Protein AF-A0A9Q7TQI7-F1 (afdb_monomer_lite)

Foldseek 3Di:
DDDDPVVVVVVVVVVVVVVVVVVVDDPPPVVVVVCVVVVVVVCQVPADFQDPVCLVVLVQAADQPLDADPPPDPPQLLFFDDPQATEAEDEPVDPDGHGSVNQNNRQHHRQWHKYAYDPVLWIFTQGNVSDTDGDPVSSVLSNVLVVCCVFLNRLLSCQAGNDFADADPQPDDDDDDDGPDQFKDDPVVQVPDDADRSPDDNVVVRVVCNVVQWHWHAGPVNFKIWIWGAGNVRDIHIWMAGPVVRGTDPPPD

pLDDT: mean 80.74, std 17.09, range [37.31, 96.88]

Sequence (253 aa):
MRFSRHATKLVLLLVAFAAAASALVLPNSANDIHNSDRGAKLVRRQGQRWTWEDLWNGRVRHDPRHPQMIRPDGYFSSIYFHDGKPLFIYDVNSPRGVYKLDAKHALANYGGFHAYEINSEKVVTVTPDGTFQNDANVAKVGKGANWVKTQFGETPSLLAFGSNVHPLPRPRARFLRGRPQQVAPTWDEVMTKGVANPGDRLEFLKPILADQRHMRFVNEFGTVNLNIRAHPDGSVEHQLWDLIKNEEIHLRL

Structure (mmCIF, N/CA/C/O backbone):
data_AF-A0A9Q7TQI7-F1
#
_entry.id   AF-A0A9Q7TQI7-F1
#
loop_
_atom_site.group_PDB
_atom_site.id
_atom_site.type_symbol
_atom_site.label_atom_id
_atom_site.label_alt_id
_atom_site.label_comp_id
_atom_site.label_asym_id
_atom_site.label_entity_id
_atom_site.label_seq_id
_atom_site.pdbx_PDB_ins_code
_atom_site.Cartn_x
_atom_site.Cartn_y
_atom_site.Cartn_z
_atom_site.occupancy
_atom_site.B_iso_or_equiv
_atom_site.auth_seq_id
_atom_site.auth_comp_id
_atom_site.auth_asym_id
_atom_site.auth_atom_id
_atom_site.pdbx_PDB_model_num
ATOM 1 N N . MET A 1 1 ? 68.171 8.432 42.519 1.00 49.81 1 MET A N 1
ATOM 2 C CA . MET A 1 1 ? 67.964 7.476 41.407 1.00 49.81 1 MET A CA 1
ATOM 3 C C . MET A 1 1 ? 67.513 8.245 40.172 1.00 49.81 1 MET A C 1
ATOM 5 O O . MET A 1 1 ? 66.426 8.803 40.177 1.00 49.81 1 MET A O 1
ATOM 9 N N . ARG A 1 2 ? 68.379 8.379 39.160 1.00 48.12 2 ARG A N 1
ATOM 10 C CA . ARG A 1 2 ? 68.074 9.109 37.919 1.00 48.12 2 ARG A CA 1
ATOM 11 C C . ARG A 1 2 ? 67.472 8.123 36.919 1.00 48.12 2 ARG A C 1
ATOM 13 O O . ARG A 1 2 ? 68.207 7.334 36.334 1.00 48.12 2 ARG A O 1
ATOM 20 N N . PHE A 1 3 ? 66.151 8.144 36.749 1.00 46.84 3 PHE A N 1
ATOM 21 C CA . PHE A 1 3 ? 65.512 7.410 35.659 1.00 46.84 3 PHE A CA 1
ATOM 22 C C . PHE A 1 3 ? 66.030 7.965 34.326 1.00 46.84 3 PHE A C 1
ATOM 24 O O . PHE A 1 3 ? 65.929 9.158 34.038 1.00 46.84 3 PHE A O 1
ATOM 31 N N . SER A 1 4 ? 66.676 7.090 33.559 1.00 57.22 4 SER A N 1
ATOM 32 C CA . SER A 1 4 ? 67.280 7.392 32.266 1.00 57.22 4 SER A CA 1
ATOM 33 C C . SER A 1 4 ? 66.222 7.931 31.303 1.00 57.22 4 SER A C 1
ATOM 35 O O . SER A 1 4 ? 65.189 7.295 31.095 1.00 57.22 4 SER A O 1
ATOM 37 N N . ARG A 1 5 ? 66.504 9.073 30.657 1.00 56.94 5 ARG A N 1
ATOM 38 C CA . ARG A 1 5 ? 65.663 9.682 29.605 1.00 56.94 5 ARG A CA 1
ATOM 39 C C . ARG A 1 5 ? 65.356 8.720 28.442 1.00 56.94 5 ARG A C 1
ATOM 41 O O . ARG A 1 5 ? 64.462 8.993 27.645 1.00 56.94 5 ARG A O 1
ATOM 48 N N . HIS A 1 6 ? 66.071 7.598 28.344 1.00 56.84 6 HIS A N 1
ATOM 49 C CA . HIS A 1 6 ? 65.808 6.540 27.371 1.00 56.84 6 HIS A CA 1
ATOM 50 C C . HIS A 1 6 ? 64.637 5.630 27.768 1.00 56.84 6 HIS A C 1
ATOM 52 O O . HIS A 1 6 ? 63.894 5.204 26.889 1.00 56.84 6 HIS A O 1
ATOM 58 N N . ALA A 1 7 ? 64.403 5.405 29.065 1.00 59.81 7 ALA A N 1
ATOM 59 C CA . ALA A 1 7 ? 63.277 4.598 29.539 1.00 59.81 7 ALA A CA 1
ATOM 60 C C . ALA A 1 7 ? 61.932 5.282 29.239 1.00 59.81 7 ALA A C 1
ATOM 62 O O . ALA A 1 7 ? 60.993 4.644 28.776 1.00 59.81 7 ALA A O 1
ATOM 63 N N . THR A 1 8 ? 61.863 6.606 29.400 1.00 61.06 8 THR A N 1
ATOM 64 C CA . THR A 1 8 ? 60.651 7.392 29.115 1.00 61.06 8 THR A CA 1
ATOM 65 C C . THR A 1 8 ? 60.310 7.407 27.623 1.00 61.06 8 THR A C 1
ATOM 67 O O . THR A 1 8 ? 59.141 7.323 27.256 1.00 61.06 8 THR A O 1
ATOM 70 N N . LYS A 1 9 ? 61.325 7.459 26.748 1.00 65.62 9 LYS A N 1
ATOM 71 C CA . LYS A 1 9 ? 61.129 7.391 25.292 1.00 65.62 9 LYS A CA 1
ATOM 72 C C . LYS A 1 9 ? 60.621 6.020 24.847 1.00 65.62 9 LYS A C 1
ATOM 74 O O . LYS A 1 9 ? 59.759 5.960 23.981 1.00 65.62 9 LYS A O 1
ATOM 79 N N . LEU A 1 10 ? 61.111 4.941 25.459 1.00 71.56 10 LEU A N 1
ATOM 80 C CA . LEU A 1 10 ? 60.695 3.578 25.123 1.00 71.56 10 LEU A CA 1
ATOM 81 C C . LEU A 1 10 ? 59.250 3.290 25.563 1.00 71.56 10 LEU A C 1
ATOM 83 O O . LEU A 1 10 ? 58.488 2.692 24.810 1.00 71.56 10 LEU A O 1
ATOM 87 N N . VAL A 1 11 ? 58.843 3.795 26.733 1.00 69.69 11 VAL A N 1
ATOM 88 C CA . VAL A 1 11 ? 57.452 3.700 27.212 1.00 69.69 11 VAL A CA 1
ATOM 89 C C . VAL A 1 11 ? 56.497 4.475 26.303 1.00 69.69 11 VAL A C 1
ATOM 91 O O . VAL A 1 11 ? 55.460 3.942 25.920 1.00 69.69 11 VAL A O 1
ATOM 94 N N . LEU A 1 12 ? 56.854 5.696 25.890 1.00 67.06 12 LEU A N 1
ATOM 95 C CA . LEU A 1 12 ? 56.029 6.480 24.960 1.00 67.06 12 LEU A CA 1
ATOM 96 C C . LEU A 1 12 ? 55.876 5.796 23.595 1.00 67.06 12 LEU A C 1
ATOM 98 O O . LEU A 1 12 ? 54.796 5.831 23.009 1.00 67.06 12 LEU A O 1
ATOM 102 N N . LEU A 1 13 ? 56.929 5.136 23.112 1.00 67.69 13 LEU A N 1
ATOM 103 C CA . LEU A 1 13 ? 56.905 4.421 21.836 1.00 67.69 13 LEU A CA 1
ATOM 104 C C . LEU A 1 13 ? 56.034 3.155 21.912 1.00 67.69 13 LEU A C 1
ATOM 106 O O . LEU A 1 13 ? 55.276 2.882 20.986 1.00 67.69 13 LEU A O 1
ATOM 110 N N . LEU A 1 14 ? 56.062 2.438 23.041 1.00 66.06 14 LEU A N 1
ATOM 111 C CA . LEU A 1 14 ? 55.187 1.287 23.290 1.00 66.06 14 LEU A CA 1
ATOM 112 C C . LEU A 1 14 ? 53.713 1.687 23.450 1.00 66.06 14 LEU A C 1
ATOM 114 O O . LEU A 1 14 ? 52.845 0.999 22.920 1.00 66.06 14 LEU A O 1
ATOM 118 N N . VAL A 1 15 ? 53.416 2.815 24.106 1.00 66.69 15 VAL A N 1
ATOM 119 C CA . VAL A 1 15 ? 52.044 3.353 24.204 1.00 66.69 15 VAL A CA 1
ATOM 120 C C . VAL A 1 15 ? 51.521 3.776 22.829 1.00 66.69 15 VAL A C 1
ATOM 122 O O . VAL A 1 15 ? 50.374 3.481 22.496 1.00 66.69 15 VAL A O 1
ATOM 125 N N . ALA A 1 16 ? 52.359 4.394 21.992 1.00 63.09 16 ALA A N 1
ATOM 126 C CA . ALA A 1 16 ? 51.990 4.743 20.620 1.00 63.09 16 ALA A CA 1
ATOM 127 C C . ALA A 1 16 ? 51.729 3.497 19.754 1.00 63.09 16 ALA A C 1
ATOM 129 O O . ALA A 1 16 ? 50.763 3.470 18.993 1.00 63.09 16 ALA A O 1
ATOM 130 N N . PHE A 1 17 ? 52.533 2.439 19.911 1.00 61.47 17 PHE A N 1
ATOM 131 C CA . PHE A 1 17 ? 52.316 1.169 19.212 1.00 61.47 17 PHE A CA 1
ATOM 132 C C . PHE A 1 17 ? 51.047 0.452 19.686 1.00 61.47 17 PHE A C 1
ATOM 134 O O . PHE A 1 17 ? 50.297 -0.064 18.863 1.00 61.47 17 PHE A O 1
ATOM 141 N N . ALA A 1 18 ? 50.757 0.466 20.990 1.00 57.31 18 ALA A N 1
ATOM 142 C CA . ALA A 1 18 ? 49.526 -0.097 21.540 1.00 57.31 18 ALA A CA 1
ATOM 143 C C . ALA A 1 18 ? 48.280 0.676 21.072 1.00 57.31 18 ALA A C 1
ATOM 145 O O . ALA A 1 18 ? 47.264 0.059 20.754 1.00 57.31 18 ALA A O 1
ATOM 146 N N . ALA A 1 19 ? 48.363 2.006 20.954 1.00 53.88 19 ALA A N 1
ATOM 147 C CA . ALA A 1 19 ? 47.295 2.839 20.400 1.00 53.88 19 ALA A CA 1
ATOM 148 C C . ALA A 1 19 ? 47.080 2.582 18.897 1.00 53.88 19 ALA A C 1
ATOM 150 O O . ALA A 1 19 ? 45.940 2.457 18.454 1.00 53.88 19 ALA A O 1
ATOM 151 N N . ALA A 1 20 ? 48.158 2.423 18.122 1.00 55.28 20 ALA A N 1
ATOM 152 C CA . ALA A 1 20 ? 48.079 2.086 16.699 1.00 55.28 20 ALA A CA 1
ATOM 153 C C . ALA A 1 20 ? 47.541 0.662 16.463 1.00 55.28 20 ALA A C 1
ATOM 155 O O . ALA A 1 20 ? 46.717 0.454 15.576 1.00 55.28 20 ALA A O 1
ATOM 156 N N . ALA A 1 21 ? 47.933 -0.309 17.292 1.00 53.38 21 ALA A N 1
ATOM 157 C CA . ALA A 1 21 ? 47.409 -1.674 17.241 1.00 53.38 21 ALA A CA 1
ATOM 158 C C . ALA A 1 21 ? 45.934 -1.752 17.682 1.00 53.38 21 ALA A C 1
ATOM 160 O O . ALA A 1 21 ? 45.151 -2.474 17.068 1.00 53.38 21 ALA A O 1
ATOM 161 N N . SER A 1 22 ? 45.525 -0.956 18.678 1.00 50.81 22 SER A N 1
ATOM 162 C CA . SER A 1 22 ? 44.117 -0.847 19.102 1.00 50.81 22 SER A CA 1
ATOM 163 C C . SER A 1 22 ? 43.238 -0.151 18.056 1.00 50.81 22 SER A C 1
ATOM 165 O O . SER A 1 22 ? 42.047 -0.434 17.976 1.00 50.81 22 SER A O 1
ATOM 167 N N . ALA A 1 23 ? 43.812 0.716 17.213 1.00 50.72 23 ALA A N 1
ATOM 168 C CA . ALA A 1 23 ? 43.117 1.296 16.063 1.00 50.72 23 ALA A CA 1
ATOM 169 C C . ALA A 1 23 ? 42.974 0.311 14.884 1.00 50.72 23 ALA A C 1
ATOM 171 O O . ALA A 1 23 ? 42.078 0.481 14.060 1.00 50.72 23 ALA A O 1
ATOM 172 N N . LEU A 1 24 ? 43.824 -0.721 14.806 1.00 48.81 24 LEU A N 1
ATOM 173 C CA . LEU A 1 24 ? 43.769 -1.749 13.759 1.00 48.81 24 LEU A CA 1
ATOM 174 C C . LEU A 1 24 ? 42.910 -2.972 14.119 1.00 48.81 24 LEU A C 1
ATOM 176 O O . LEU A 1 24 ? 42.534 -3.720 13.219 1.00 48.81 24 LEU A O 1
ATOM 180 N N . VAL A 1 25 ? 42.570 -3.181 15.395 1.00 47.81 25 VAL A N 1
ATOM 181 C CA . VAL A 1 25 ? 41.739 -4.314 15.838 1.00 47.81 25 VAL A CA 1
ATOM 182 C C . VAL A 1 25 ? 40.467 -3.813 16.517 1.00 47.81 25 VAL A C 1
ATOM 184 O O . VAL A 1 25 ? 40.328 -3.835 17.736 1.00 47.81 25 VAL A O 1
ATOM 187 N N . LEU A 1 26 ? 39.495 -3.415 15.697 1.00 37.31 26 LEU A N 1
ATOM 188 C CA . LEU A 1 26 ? 38.080 -3.496 16.050 1.00 37.31 26 LEU A CA 1
ATOM 189 C C . LEU A 1 26 ? 37.322 -4.126 14.873 1.00 37.31 26 LEU A C 1
ATOM 191 O O . LEU A 1 26 ? 37.189 -3.487 13.827 1.00 37.31 26 LEU A O 1
ATOM 195 N N . PRO A 1 27 ? 36.785 -5.352 15.013 1.00 38.69 27 PRO A N 1
ATOM 196 C CA . PRO A 1 27 ? 35.745 -5.827 14.119 1.00 38.69 27 PRO A CA 1
ATOM 197 C C . PRO A 1 27 ? 34.475 -5.037 14.450 1.00 38.69 27 PRO A C 1
ATOM 199 O O . PRO A 1 27 ? 33.703 -5.401 15.332 1.00 38.69 27 PRO A O 1
ATOM 202 N N . ASN A 1 28 ? 34.265 -3.918 13.761 1.00 37.66 28 ASN A N 1
ATOM 203 C CA . ASN A 1 28 ? 33.062 -3.100 13.902 1.00 37.66 28 ASN A CA 1
ATOM 204 C C . ASN A 1 28 ? 31.891 -3.711 13.106 1.00 37.66 28 ASN A C 1
ATOM 206 O O . ASN A 1 28 ? 31.293 -3.071 12.248 1.00 37.66 28 ASN A O 1
ATOM 210 N N . SER A 1 29 ? 31.520 -4.955 13.423 1.00 46.91 29 SER A N 1
ATOM 211 C CA . SER A 1 29 ? 30.365 -5.646 12.825 1.00 46.91 29 SER A CA 1
ATOM 212 C C . SER A 1 29 ? 29.005 -5.070 13.252 1.00 46.91 29 SER A C 1
ATOM 214 O O . SER A 1 29 ? 27.975 -5.462 12.709 1.00 46.91 29 SER A O 1
ATOM 216 N N . ALA A 1 30 ? 28.979 -4.114 14.188 1.00 41.88 30 ALA A N 1
ATOM 217 C CA . ALA A 1 30 ? 27.761 -3.424 14.620 1.00 41.88 30 ALA A CA 1
ATOM 218 C C . ALA A 1 30 ? 27.489 -2.109 13.856 1.00 41.88 30 ALA A C 1
ATOM 220 O O . ALA A 1 30 ? 26.332 -1.719 13.704 1.00 41.88 30 ALA A O 1
ATOM 221 N N . ASN A 1 31 ? 28.524 -1.442 13.324 1.00 38.66 31 ASN A N 1
ATOM 222 C CA . ASN A 1 31 ? 28.365 -0.169 12.602 1.00 38.66 31 ASN A CA 1
ATOM 223 C C . ASN A 1 31 ? 28.083 -0.342 11.101 1.00 38.66 31 ASN A C 1
ATOM 225 O O . ASN A 1 31 ? 27.470 0.539 10.496 1.00 38.66 31 ASN A O 1
ATOM 229 N N . ASP A 1 32 ? 28.434 -1.486 10.509 1.00 39.56 32 ASP A N 1
ATOM 230 C CA . ASP A 1 32 ? 28.063 -1.793 9.120 1.00 39.56 32 ASP A CA 1
ATOM 231 C C . ASP A 1 32 ? 26.556 -2.022 8.946 1.00 39.56 32 ASP A C 1
ATOM 233 O O . ASP A 1 32 ? 25.993 -1.725 7.891 1.00 39.56 32 ASP A O 1
ATOM 237 N N . ILE A 1 33 ? 25.860 -2.450 10.003 1.00 42.72 33 ILE A N 1
ATOM 238 C CA . ILE A 1 33 ? 24.408 -2.659 9.960 1.00 42.72 33 ILE A CA 1
ATOM 239 C C . ILE A 1 33 ? 23.679 -1.309 9.866 1.00 42.72 33 ILE A C 1
ATOM 241 O O . ILE A 1 33 ? 22.775 -1.157 9.047 1.00 42.72 33 ILE A O 1
ATOM 245 N N . HIS A 1 34 ? 24.123 -0.283 10.601 1.00 37.88 34 HIS A N 1
ATOM 246 C CA . HIS A 1 34 ? 23.509 1.051 10.547 1.00 37.88 34 HIS A CA 1
ATOM 247 C C . HIS A 1 34 ? 23.925 1.887 9.327 1.00 37.88 34 HIS A C 1
ATOM 249 O O . HIS A 1 34 ? 23.150 2.735 8.867 1.00 37.88 34 HIS A O 1
ATOM 255 N N . ASN A 1 35 ? 25.106 1.629 8.757 1.00 39.06 35 ASN A N 1
ATOM 256 C CA . ASN A 1 35 ? 25.522 2.239 7.495 1.00 39.06 35 ASN A CA 1
ATOM 257 C C . ASN A 1 35 ? 24.866 1.596 6.270 1.00 39.06 35 ASN A C 1
ATOM 259 O O . ASN A 1 35 ? 24.736 2.275 5.252 1.00 39.06 35 ASN A O 1
ATOM 263 N N . SER A 1 36 ? 24.384 0.353 6.356 1.00 47.56 36 SER A N 1
ATOM 264 C CA . SER A 1 36 ? 23.658 -0.273 5.246 1.00 47.56 36 SER A CA 1
ATOM 265 C C . SER A 1 36 ? 22.349 0.462 4.927 1.00 47.56 36 SER A C 1
ATOM 267 O O . SER A 1 36 ? 22.097 0.765 3.765 1.00 47.56 36 SER A O 1
ATOM 269 N N . ASP A 1 37 ? 21.584 0.890 5.937 1.00 44.31 37 ASP A N 1
ATOM 270 C CA . ASP A 1 37 ? 20.313 1.598 5.732 1.00 44.31 37 ASP A CA 1
ATOM 271 C C . ASP A 1 37 ? 20.489 3.070 5.337 1.00 44.31 37 ASP A C 1
ATOM 273 O O . ASP A 1 37 ? 19.773 3.576 4.467 1.00 44.31 37 ASP A O 1
ATOM 277 N N . ARG A 1 38 ? 21.446 3.792 5.942 1.00 43.44 38 ARG A N 1
ATOM 278 C CA . ARG A 1 38 ? 21.744 5.184 5.544 1.00 43.44 38 ARG A CA 1
ATOM 279 C C . ARG A 1 38 ? 22.462 5.251 4.198 1.00 43.44 38 ARG A C 1
ATOM 281 O O . ARG A 1 38 ? 22.121 6.108 3.385 1.00 43.44 38 ARG A O 1
ATOM 288 N N . GLY A 1 39 ? 23.391 4.334 3.941 1.00 42.22 39 GLY A N 1
ATOM 289 C CA . GLY A 1 39 ? 24.077 4.176 2.662 1.00 42.22 39 GLY A CA 1
ATOM 290 C C . GLY A 1 39 ? 23.117 3.763 1.550 1.00 42.22 39 GLY A C 1
ATOM 291 O O . GLY A 1 39 ? 23.096 4.413 0.510 1.00 42.22 39 GLY A O 1
ATOM 292 N N . ALA A 1 40 ? 22.231 2.788 1.782 1.00 48.50 40 ALA A N 1
ATOM 293 C CA . ALA A 1 40 ? 21.188 2.419 0.821 1.00 48.50 40 ALA A CA 1
ATOM 294 C C . ALA A 1 40 ? 20.220 3.580 0.547 1.00 48.50 40 ALA A C 1
ATOM 296 O O . ALA A 1 40 ? 19.855 3.816 -0.605 1.00 48.50 40 ALA A O 1
ATOM 297 N N . LYS A 1 41 ? 19.844 4.366 1.568 1.00 49.06 41 LYS A N 1
ATOM 298 C CA . LYS A 1 41 ? 19.024 5.581 1.387 1.00 49.06 41 LYS A CA 1
ATOM 299 C C . LYS A 1 41 ? 19.752 6.688 0.607 1.00 49.06 41 LYS A C 1
ATOM 301 O O . LYS A 1 41 ? 19.098 7.393 -0.160 1.00 49.06 41 LYS A O 1
ATOM 306 N N . LEU A 1 42 ? 21.071 6.841 0.761 1.00 45.94 42 LEU A N 1
ATOM 307 C CA . LEU A 1 42 ? 21.888 7.808 0.010 1.00 45.94 42 LEU A CA 1
ATOM 308 C C . LEU A 1 42 ? 22.145 7.359 -1.438 1.00 45.94 42 LEU A C 1
ATOM 310 O O . LEU A 1 42 ? 21.953 8.157 -2.353 1.00 45.94 42 LEU A O 1
ATOM 314 N N . VAL A 1 43 ? 22.467 6.082 -1.667 1.00 51.31 43 VAL A N 1
ATOM 315 C CA . VAL A 1 43 ? 22.634 5.489 -3.009 1.00 51.31 43 VAL A CA 1
ATOM 316 C C . VAL A 1 43 ? 21.316 5.506 -3.787 1.00 51.31 43 VAL A C 1
ATOM 318 O O . VAL A 1 43 ? 21.315 5.800 -4.982 1.00 51.31 43 VAL A O 1
ATOM 321 N N . ARG A 1 44 ? 20.171 5.302 -3.114 1.00 54.53 44 ARG A N 1
ATOM 322 C CA . ARG A 1 44 ? 18.842 5.498 -3.717 1.00 54.53 44 ARG A CA 1
ATOM 323 C C . ARG A 1 44 ? 18.719 6.891 -4.342 1.00 54.53 44 ARG A C 1
ATOM 325 O O . ARG A 1 44 ? 18.285 6.987 -5.477 1.00 54.53 44 ARG A O 1
ATOM 332 N N . ARG A 1 45 ? 19.163 7.972 -3.689 1.00 52.41 45 ARG A N 1
ATOM 333 C CA . ARG A 1 45 ? 18.946 9.353 -4.182 1.00 52.41 45 ARG A CA 1
ATOM 334 C C . ARG A 1 45 ? 19.678 9.710 -5.488 1.00 52.41 45 ARG A C 1
ATOM 336 O O . ARG A 1 45 ? 19.267 10.674 -6.124 1.00 52.41 45 ARG A O 1
ATOM 343 N N . GLN A 1 46 ? 20.683 8.940 -5.912 1.00 55.97 46 GLN A N 1
ATOM 344 C CA . GLN A 1 46 ? 21.406 9.133 -7.185 1.00 55.97 46 GLN A CA 1
ATOM 345 C C . GLN A 1 46 ? 21.227 7.973 -8.182 1.00 55.97 46 GLN A C 1
ATOM 347 O O . GLN A 1 46 ? 21.827 7.972 -9.256 1.00 55.97 46 GLN A O 1
ATOM 352 N N . GLY A 1 47 ? 20.412 6.970 -7.845 1.00 66.12 47 GLY A N 1
ATOM 353 C CA . GLY A 1 47 ? 20.224 5.788 -8.680 1.00 66.12 47 GLY A CA 1
ATOM 354 C C . GLY A 1 47 ? 19.413 6.069 -9.946 1.00 66.12 47 GLY A C 1
ATOM 355 O O . GLY A 1 47 ? 18.453 6.841 -9.930 1.00 66.12 47 GLY A O 1
ATOM 356 N N . GLN A 1 48 ? 19.758 5.375 -11.035 1.00 83.94 48 GLN A N 1
ATOM 357 C CA . GLN A 1 48 ? 18.918 5.324 -12.231 1.00 83.94 48 GLN A CA 1
ATOM 358 C C . GLN A 1 48 ? 17.500 4.854 -11.863 1.00 83.94 48 GLN A C 1
ATOM 360 O O . GLN A 1 48 ? 17.321 3.942 -11.045 1.00 83.94 48 GLN A O 1
ATOM 365 N N . ARG A 1 49 ? 16.494 5.460 -12.492 1.00 88.44 49 ARG A N 1
ATOM 366 C CA . ARG A 1 49 ? 15.073 5.137 -12.314 1.00 88.44 49 ARG A CA 1
ATOM 367 C C . ARG A 1 49 ? 14.486 4.617 -13.621 1.00 88.44 49 ARG A C 1
ATOM 369 O O . ARG A 1 49 ? 14.983 4.966 -14.688 1.00 88.44 49 ARG A O 1
ATOM 376 N N . TRP A 1 50 ? 13.452 3.794 -13.517 1.00 87.94 50 TRP A N 1
ATOM 377 C CA . TRP A 1 50 ? 12.565 3.455 -14.623 1.00 87.94 50 TRP A CA 1
ATOM 378 C C . TRP A 1 50 ? 11.391 4.427 -14.631 1.00 87.94 50 TRP A C 1
ATOM 380 O O . TRP A 1 50 ? 10.645 4.495 -13.646 1.00 87.94 50 TRP A O 1
ATOM 390 N N . THR A 1 51 ? 11.244 5.200 -15.708 1.00 88.62 51 THR A N 1
ATOM 391 C CA . THR A 1 51 ? 10.089 6.095 -15.860 1.00 88.62 51 THR A CA 1
ATOM 392 C C . THR A 1 51 ? 8.818 5.289 -16.104 1.00 88.62 51 THR A C 1
ATOM 394 O O . THR A 1 51 ? 8.870 4.081 -16.347 1.00 88.62 51 THR A O 1
ATOM 397 N N . TRP A 1 52 ? 7.665 5.951 -16.035 1.00 87.75 52 TRP A N 1
ATOM 398 C CA . TRP A 1 52 ? 6.401 5.318 -16.394 1.00 87.75 52 TRP A CA 1
ATOM 399 C C . TRP A 1 52 ? 6.423 4.791 -17.837 1.00 87.75 52 TRP A C 1
ATOM 401 O O . TRP A 1 52 ? 6.038 3.652 -18.082 1.00 87.75 52 TRP A O 1
ATOM 411 N N . GLU A 1 53 ? 6.970 5.559 -18.781 1.00 87.44 53 GLU A N 1
ATOM 412 C CA . GLU A 1 53 ? 7.114 5.148 -20.181 1.00 87.44 53 GLU A CA 1
ATOM 413 C C . GLU A 1 53 ? 8.043 3.942 -20.331 1.00 87.44 53 GLU A C 1
ATOM 415 O O . GLU A 1 53 ? 7.804 3.090 -21.186 1.00 87.44 53 GLU A O 1
ATOM 420 N N . ASP A 1 54 ? 9.101 3.842 -19.523 1.00 88.81 54 ASP A N 1
ATOM 421 C CA . ASP A 1 54 ? 9.973 2.668 -19.544 1.00 88.81 54 ASP A CA 1
ATOM 422 C C . ASP A 1 54 ? 9.240 1.407 -19.074 1.00 88.81 54 ASP A C 1
ATOM 424 O O . ASP A 1 54 ? 9.435 0.337 -19.656 1.00 88.81 54 ASP A O 1
ATOM 428 N N . LEU A 1 55 ? 8.395 1.528 -18.042 1.00 88.94 55 LEU A N 1
ATOM 429 C CA . LEU A 1 55 ? 7.551 0.427 -17.577 1.00 88.94 55 LEU A CA 1
ATOM 430 C C . LEU A 1 55 ? 6.519 0.043 -18.639 1.00 88.94 55 LEU A C 1
ATOM 432 O O . LEU A 1 55 ? 6.420 -1.126 -19.002 1.00 88.94 55 LEU A O 1
ATOM 436 N N . TRP A 1 56 ? 5.791 1.031 -19.162 1.00 86.25 56 TRP A N 1
ATOM 437 C CA . TRP A 1 56 ? 4.703 0.841 -20.119 1.00 86.25 56 TRP A CA 1
ATOM 438 C C . TRP A 1 56 ? 5.177 0.225 -21.439 1.00 86.25 56 TRP A C 1
ATOM 440 O O . TRP A 1 56 ? 4.520 -0.650 -21.992 1.00 86.25 56 TRP A O 1
ATOM 450 N N . ASN A 1 57 ? 6.349 0.637 -21.929 1.00 87.94 57 ASN A N 1
ATOM 451 C CA . ASN A 1 57 ? 6.952 0.091 -23.150 1.00 87.94 57 ASN A CA 1
ATOM 452 C C . ASN A 1 57 ? 7.751 -1.201 -22.910 1.00 87.94 57 ASN A C 1
ATOM 454 O O . ASN A 1 57 ? 8.485 -1.649 -23.791 1.00 87.94 57 ASN A O 1
ATOM 458 N N . GLY A 1 58 ? 7.680 -1.759 -21.703 1.00 86.94 58 GLY A N 1
ATOM 459 C CA . GLY A 1 58 ? 8.304 -3.020 -21.341 1.00 86.94 58 GLY A CA 1
ATOM 460 C C . GLY A 1 58 ? 9.828 -3.057 -21.401 1.00 86.94 58 GLY A C 1
ATOM 461 O O . GLY A 1 58 ? 10.434 -4.068 -21.756 1.00 86.94 58 GLY A O 1
ATOM 462 N N . ARG A 1 59 ? 10.483 -1.951 -21.039 1.00 88.25 59 ARG A N 1
ATOM 463 C CA . ARG A 1 59 ? 11.953 -1.849 -21.034 1.00 88.25 59 ARG A CA 1
ATOM 464 C C . ARG A 1 59 ? 12.600 -2.470 -19.802 1.00 88.25 59 ARG A C 1
ATOM 466 O O . ARG A 1 59 ? 13.812 -2.701 -19.798 1.00 88.25 59 ARG A O 1
ATOM 473 N N . VAL A 1 60 ? 11.821 -2.745 -18.759 1.00 89.00 60 VAL A N 1
ATOM 474 C CA . VAL A 1 60 ? 12.317 -3.419 -17.558 1.00 89.00 60 VAL A CA 1
ATOM 475 C C . VAL A 1 60 ? 12.603 -4.876 -17.878 1.00 89.00 60 VAL A C 1
ATOM 477 O O . VAL A 1 60 ? 11.731 -5.606 -18.333 1.00 89.00 60 VAL A O 1
ATOM 480 N N . ARG A 1 61 ? 13.836 -5.305 -17.606 1.00 84.88 61 ARG A N 1
ATOM 481 C CA . ARG A 1 61 ? 14.260 -6.695 -17.766 1.00 84.88 61 ARG A CA 1
ATOM 482 C C . ARG A 1 61 ? 14.640 -7.282 -16.421 1.00 84.88 61 ARG A C 1
ATOM 484 O O . ARG A 1 61 ? 15.363 -6.647 -15.649 1.00 84.88 61 ARG A O 1
ATOM 491 N N . HIS A 1 62 ? 14.170 -8.497 -16.168 1.00 86.88 62 HIS A N 1
ATOM 492 C CA . HIS A 1 62 ? 14.639 -9.283 -15.043 1.00 86.88 62 HIS A CA 1
ATOM 493 C C . HIS A 1 62 ? 16.090 -9.713 -15.271 1.00 86.88 62 HIS A C 1
ATOM 495 O O . HIS A 1 62 ? 16.467 -10.164 -16.351 1.00 86.88 62 HIS A O 1
ATOM 501 N N . ASP A 1 63 ? 16.902 -9.538 -14.238 1.00 87.56 63 ASP A N 1
ATOM 502 C CA . ASP A 1 63 ? 18.272 -10.019 -14.180 1.00 87.56 63 ASP A CA 1
ATOM 503 C C . ASP A 1 63 ? 18.274 -11.271 -13.292 1.00 87.56 63 ASP A C 1
ATOM 505 O O . ASP A 1 63 ? 18.213 -11.128 -12.067 1.00 87.56 63 ASP A O 1
ATOM 509 N N . PRO A 1 64 ? 18.314 -12.489 -13.866 1.00 87.31 64 PRO A N 1
ATOM 510 C CA . PRO A 1 64 ? 18.223 -13.730 -13.094 1.00 87.31 64 PRO A CA 1
ATOM 511 C C . PRO A 1 64 ? 19.436 -13.957 -12.184 1.00 87.31 64 PRO A C 1
ATOM 513 O O . PRO A 1 64 ? 19.422 -14.858 -11.351 1.00 87.31 64 PRO A O 1
ATOM 516 N N . ARG A 1 65 ? 20.499 -13.155 -12.335 1.00 91.19 65 ARG A N 1
ATOM 517 C CA . ARG A 1 65 ? 21.687 -13.191 -11.476 1.00 91.19 65 ARG A CA 1
ATOM 518 C C . ARG A 1 65 ? 21.605 -12.197 -10.319 1.00 91.19 65 ARG A C 1
ATOM 520 O O . ARG A 1 65 ? 22.510 -12.177 -9.487 1.00 91.19 65 ARG A O 1
ATOM 527 N N . HIS A 1 66 ? 20.564 -11.362 -10.257 1.00 89.69 66 HIS A N 1
ATOM 528 C CA . HIS A 1 66 ? 20.395 -10.418 -9.156 1.00 89.69 66 HIS A CA 1
ATOM 529 C C . HIS A 1 66 ? 20.100 -11.183 -7.857 1.00 89.69 66 HIS A C 1
ATOM 531 O O . HIS A 1 66 ? 19.132 -11.944 -7.813 1.00 89.69 66 HIS A O 1
ATOM 537 N N . PRO A 1 67 ? 20.905 -11.003 -6.796 1.00 87.56 67 PRO A N 1
ATOM 538 C CA . PRO A 1 67 ? 20.764 -11.793 -5.584 1.00 87.56 67 PRO A CA 1
ATOM 539 C C . PRO A 1 67 ? 19.460 -11.476 -4.846 1.00 87.56 67 PRO A C 1
ATOM 541 O O . PRO A 1 67 ? 19.016 -10.324 -4.758 1.00 87.56 67 PRO A O 1
ATOM 544 N N . GLN A 1 68 ? 18.874 -12.517 -4.254 1.00 88.69 68 GLN A N 1
ATOM 545 C CA . GLN A 1 68 ? 17.807 -12.360 -3.273 1.00 88.69 68 GLN A CA 1
ATOM 546 C C . GLN A 1 68 ? 18.341 -11.666 -2.016 1.00 88.69 68 GLN A C 1
ATOM 548 O O . GLN A 1 68 ? 19.509 -11.795 -1.645 1.00 88.69 68 GLN A O 1
ATOM 553 N N . MET A 1 69 ? 17.477 -10.897 -1.362 1.00 87.75 69 MET A N 1
ATOM 554 C CA . MET A 1 69 ? 17.796 -10.247 -0.101 1.00 87.75 69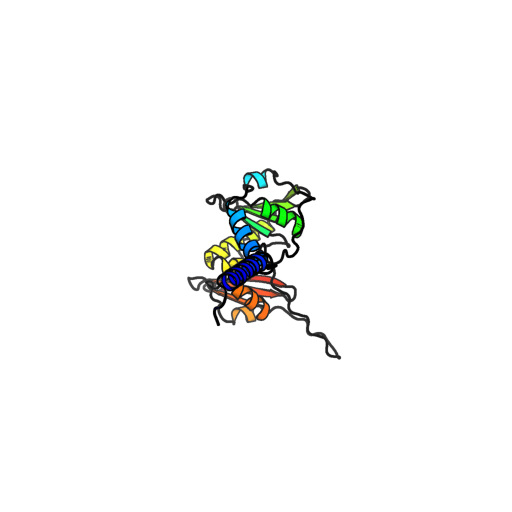 MET A CA 1
ATOM 555 C C . MET A 1 69 ? 17.747 -11.282 1.020 1.00 87.75 69 MET A C 1
ATOM 557 O O . MET A 1 69 ? 16.799 -12.050 1.122 1.00 87.75 69 MET A O 1
ATOM 561 N N . ILE A 1 70 ? 18.738 -11.249 1.911 1.00 79.88 70 ILE A N 1
ATOM 562 C CA . ILE A 1 70 ? 18.791 -12.138 3.084 1.00 79.88 70 ILE A CA 1
ATOM 563 C C . ILE A 1 70 ? 17.644 -11.823 4.066 1.00 79.88 70 ILE A C 1
ATOM 565 O O . ILE A 1 70 ? 17.175 -12.702 4.783 1.00 79.88 70 ILE A O 1
ATOM 569 N N . ARG A 1 71 ? 17.191 -10.562 4.103 1.00 77.62 71 ARG A N 1
ATOM 570 C CA . ARG A 1 71 ? 16.073 -10.080 4.926 1.00 77.62 71 ARG A CA 1
ATOM 571 C C . ARG A 1 71 ? 15.215 -9.125 4.095 1.00 77.62 71 ARG A C 1
ATOM 573 O O . ARG A 1 71 ? 15.456 -7.920 4.124 1.00 77.62 71 ARG A O 1
ATOM 580 N N . PRO A 1 72 ? 14.278 -9.646 3.288 1.00 75.50 72 PRO A N 1
ATOM 581 C CA . PRO A 1 72 ? 13.396 -8.800 2.490 1.00 75.50 72 PRO A CA 1
ATOM 582 C C . PRO A 1 72 ? 12.422 -8.005 3.375 1.00 75.50 72 PRO A C 1
ATOM 584 O O . PRO A 1 72 ? 11.963 -6.930 2.972 1.00 75.50 72 PRO A O 1
ATOM 587 N N . ASP A 1 73 ? 12.163 -8.511 4.585 1.00 71.56 73 ASP A N 1
ATOM 588 C CA . ASP A 1 73 ? 11.295 -7.919 5.596 1.00 71.56 73 ASP A CA 1
ATOM 589 C C . ASP A 1 73 ? 11.784 -6.515 5.971 1.00 71.56 73 ASP A C 1
ATOM 591 O O . ASP A 1 73 ? 12.860 -6.329 6.537 1.00 71.56 73 ASP A O 1
ATOM 595 N N . GLY A 1 74 ? 10.985 -5.506 5.629 1.00 77.62 74 GLY A N 1
ATOM 596 C CA . GLY A 1 74 ? 11.259 -4.107 5.955 1.00 77.62 74 GLY A CA 1
ATOM 597 C C . GLY A 1 74 ? 11.870 -3.271 4.826 1.00 77.62 74 GLY A C 1
ATOM 598 O O . GLY A 1 74 ? 11.713 -2.048 4.856 1.00 77.62 74 GLY A O 1
ATOM 599 N N . TYR A 1 75 ? 12.458 -3.878 3.785 1.00 85.31 75 TYR A N 1
ATOM 600 C CA . TYR A 1 75 ? 13.045 -3.128 2.655 1.00 85.3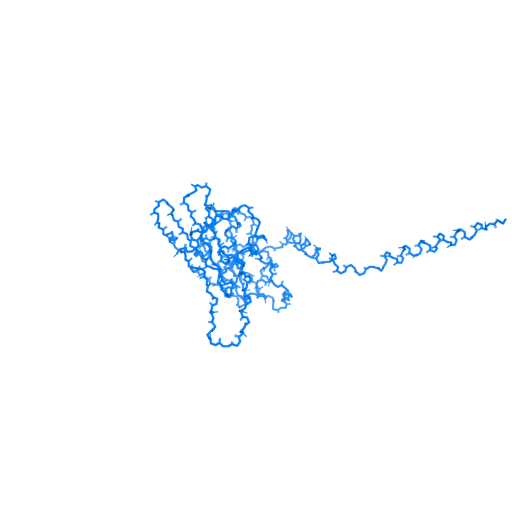1 75 TYR A CA 1
ATOM 601 C C . TYR A 1 75 ? 12.010 -2.253 1.929 1.00 85.31 75 TYR A C 1
ATOM 603 O O . TYR A 1 75 ? 12.291 -1.117 1.535 1.00 85.31 75 TYR A O 1
ATOM 611 N N . PHE A 1 76 ? 10.794 -2.789 1.807 1.00 87.88 76 PHE A N 1
ATOM 612 C CA . PHE A 1 76 ? 9.614 -2.131 1.247 1.00 87.88 76 PHE A CA 1
ATOM 613 C C . PHE A 1 76 ? 8.597 -1.732 2.327 1.00 87.88 76 PHE A C 1
ATOM 615 O O . PHE A 1 76 ? 7.408 -1.623 2.054 1.00 87.88 76 PHE A O 1
ATOM 622 N N . SER A 1 77 ? 9.045 -1.497 3.567 1.00 84.25 77 SER A N 1
ATOM 623 C CA . SER A 1 77 ? 8.157 -1.123 4.684 1.00 84.25 77 SER A CA 1
ATOM 624 C C . SER A 1 77 ? 7.325 0.134 4.423 1.00 84.25 77 SER A C 1
ATOM 626 O O . SER A 1 77 ? 6.242 0.259 4.989 1.00 84.25 77 SER A O 1
ATOM 628 N N . SER A 1 78 ? 7.819 1.033 3.568 1.00 85.69 78 SER A N 1
ATOM 629 C CA . SER A 1 78 ? 7.182 2.293 3.179 1.00 85.69 78 SER A CA 1
ATOM 630 C C . SER A 1 78 ? 6.533 2.248 1.790 1.00 85.69 78 SER A C 1
ATOM 632 O O . SER A 1 78 ? 6.414 3.290 1.145 1.00 85.69 78 SER A O 1
ATOM 634 N N . ILE A 1 79 ? 6.214 1.059 1.275 1.00 91.44 79 ILE A N 1
ATOM 635 C CA . ILE A 1 79 ? 5.569 0.874 -0.032 1.00 91.44 79 ILE A CA 1
ATOM 636 C C . ILE A 1 79 ? 4.273 0.084 0.159 1.00 91.44 79 ILE A C 1
ATOM 638 O O . ILE A 1 79 ? 4.152 -0.722 1.084 1.00 91.44 79 ILE A O 1
ATOM 642 N N . TYR A 1 80 ? 3.307 0.345 -0.717 1.00 94.75 80 TYR A N 1
ATOM 643 C CA . TYR A 1 80 ? 2.064 -0.408 -0.804 1.00 94.75 80 TYR A CA 1
ATOM 644 C C . TYR A 1 80 ? 2.305 -1.820 -1.346 1.00 94.75 80 TYR A C 1
ATOM 646 O O . TYR A 1 80 ? 3.317 -2.074 -1.998 1.00 94.75 80 TYR A O 1
ATOM 654 N N . PHE A 1 81 ? 1.387 -2.741 -1.087 1.00 94.50 81 PHE A N 1
ATOM 655 C CA . PHE A 1 81 ? 1.427 -4.116 -1.561 1.00 94.50 81 PHE A CA 1
ATOM 656 C C . PHE A 1 81 ? 0.055 -4.556 -2.067 1.00 94.50 81 PHE A C 1
ATOM 658 O O . PHE A 1 81 ? -0.982 -4.163 -1.540 1.00 94.50 81 PHE A O 1
ATOM 665 N N . HIS A 1 82 ? 0.068 -5.417 -3.078 1.00 93.75 82 HIS A N 1
ATOM 666 C CA . HIS A 1 82 ? -1.094 -6.165 -3.543 1.00 93.75 82 HIS A CA 1
ATOM 667 C C . HIS A 1 82 ? -0.625 -7.534 -4.037 1.00 93.75 82 HIS A C 1
ATOM 669 O O . HIS A 1 82 ? 0.443 -7.625 -4.639 1.00 93.75 82 HIS A O 1
ATOM 675 N N . ASP A 1 83 ? -1.362 -8.601 -3.722 1.00 91.50 83 ASP A N 1
ATOM 676 C CA . ASP A 1 83 ? -1.044 -9.980 -4.128 1.00 91.50 83 ASP A CA 1
ATOM 677 C C . ASP A 1 83 ? 0.428 -10.380 -3.917 1.00 91.50 83 ASP A C 1
ATOM 679 O O . ASP A 1 83 ? 1.087 -10.982 -4.771 1.00 91.50 83 ASP A O 1
ATOM 683 N N . GLY A 1 84 ? 0.968 -9.993 -2.755 1.00 91.12 84 GLY A N 1
ATOM 684 C CA . GLY A 1 84 ? 2.344 -10.280 -2.349 1.00 91.12 84 GLY A CA 1
ATOM 685 C C . GLY A 1 84 ? 3.424 -9.481 -3.086 1.00 91.12 84 GLY A C 1
ATOM 686 O O . GLY A 1 84 ? 4.604 -9.707 -2.831 1.00 91.12 84 GLY A O 1
ATOM 687 N N . LYS A 1 85 ? 3.060 -8.536 -3.959 1.00 94.44 85 LYS A N 1
ATOM 688 C CA . LYS A 1 85 ? 3.992 -7.714 -4.741 1.00 94.44 85 LYS A CA 1
ATOM 689 C C . LYS A 1 85 ? 3.946 -6.243 -4.309 1.00 94.44 85 LYS A C 1
ATOM 691 O O . LYS A 1 85 ? 2.863 -5.735 -4.013 1.00 94.44 85 LYS A O 1
ATOM 696 N N . PRO A 1 86 ? 5.083 -5.524 -4.313 1.00 95.19 86 PRO A N 1
ATOM 697 C CA . PRO A 1 86 ? 5.094 -4.083 -4.075 1.00 95.19 86 PRO A CA 1
ATOM 698 C C . PRO A 1 86 ? 4.293 -3.332 -5.145 1.00 95.19 86 PRO A C 1
ATOM 700 O O . PRO A 1 86 ? 4.397 -3.650 -6.327 1.00 95.19 86 PRO A O 1
ATOM 703 N N . LEU A 1 87 ? 3.553 -2.304 -4.739 1.00 95.25 87 LEU A N 1
ATOM 704 C CA . LEU A 1 87 ? 2.804 -1.392 -5.597 1.00 95.25 87 LEU A CA 1
ATOM 705 C C . LEU A 1 87 ? 3.409 0.012 -5.522 1.00 95.25 87 LEU A C 1
ATOM 707 O O . LEU A 1 87 ? 3.322 0.710 -4.510 1.00 95.25 87 LEU A O 1
ATOM 711 N N . PHE A 1 88 ? 4.016 0.437 -6.624 1.00 93.25 88 PHE A N 1
ATOM 712 C CA . PHE A 1 88 ? 4.584 1.768 -6.780 1.00 93.25 88 PHE A CA 1
ATOM 713 C C . PHE A 1 88 ? 3.546 2.720 -7.374 1.00 93.25 88 PHE A C 1
ATOM 715 O O . PHE A 1 88 ? 3.030 2.482 -8.461 1.00 93.25 88 PHE A O 1
ATOM 722 N N . ILE A 1 89 ? 3.260 3.815 -6.672 1.00 90.62 89 ILE A N 1
ATOM 723 C CA . ILE A 1 89 ? 2.309 4.834 -7.125 1.00 90.62 89 ILE A CA 1
ATOM 724 C C . ILE A 1 89 ? 3.069 6.011 -7.748 1.00 90.62 89 ILE A C 1
ATOM 726 O O . ILE A 1 89 ? 3.945 6.606 -7.113 1.00 90.62 89 ILE A O 1
ATOM 730 N N . TYR A 1 90 ? 2.719 6.332 -8.990 1.00 86.00 90 TYR A N 1
ATOM 731 C CA . TYR A 1 90 ? 3.277 7.393 -9.816 1.00 86.00 90 TYR A CA 1
ATOM 732 C C . TYR A 1 90 ? 2.363 8.618 -9.810 1.00 86.00 90 TYR A C 1
ATOM 734 O O . TYR A 1 90 ? 1.172 8.525 -10.098 1.00 86.00 90 TYR A O 1
ATOM 742 N N . ASP A 1 91 ? 2.962 9.773 -9.542 1.00 77.50 91 ASP A N 1
ATOM 743 C CA . ASP A 1 91 ? 2.362 11.088 -9.751 1.00 77.50 91 ASP A CA 1
ATOM 744 C C . ASP A 1 91 ? 3.129 11.763 -10.888 1.00 77.50 91 ASP A C 1
ATOM 746 O O . ASP A 1 91 ? 4.352 11.889 -10.811 1.00 77.50 91 ASP A O 1
ATOM 750 N N . VAL A 1 92 ? 2.420 12.182 -11.936 1.00 60.09 92 VAL A N 1
ATOM 751 C CA . VAL A 1 92 ? 2.995 12.774 -13.157 1.00 60.09 92 VAL A CA 1
ATOM 752 C C . VAL A 1 92 ? 3.677 14.116 -12.865 1.00 60.09 92 VAL A C 1
ATOM 754 O O . VAL A 1 92 ? 4.597 14.514 -13.574 1.00 60.09 92 VAL A O 1
ATOM 757 N N . ASN A 1 93 ? 3.302 14.784 -11.768 1.00 58.28 93 ASN A N 1
ATOM 758 C CA . ASN A 1 93 ? 3.975 15.997 -11.292 1.00 58.28 93 ASN A CA 1
ATOM 759 C C . ASN A 1 93 ? 5.263 15.700 -10.511 1.00 58.28 93 ASN A C 1
ATOM 761 O O . ASN A 1 93 ? 5.962 16.614 -10.068 1.00 58.28 93 ASN A O 1
ATOM 765 N N . SER A 1 94 ? 5.592 14.425 -10.313 1.00 60.38 94 SER A N 1
ATOM 766 C CA . SER A 1 94 ? 6.792 13.994 -9.620 1.00 60.38 94 SER A CA 1
ATOM 767 C C . SER A 1 94 ? 7.755 13.332 -10.605 1.00 60.38 94 SER A C 1
ATOM 769 O O . SER A 1 94 ? 7.354 12.429 -11.334 1.00 60.38 94 SER A O 1
ATOM 771 N N . PRO A 1 95 ? 9.063 13.657 -10.588 1.00 56.09 95 PRO A N 1
ATOM 772 C CA . PRO A 1 95 ? 10.081 12.967 -11.395 1.00 56.09 95 PRO A CA 1
ATOM 773 C C . PRO A 1 95 ? 10.366 11.537 -10.877 1.00 56.09 95 PRO A C 1
ATOM 775 O O . PRO A 1 95 ? 11.501 11.046 -10.883 1.00 56.09 95 PRO A O 1
ATOM 778 N N . ARG A 1 96 ? 9.357 10.882 -10.302 1.00 66.88 96 ARG A N 1
ATOM 779 C CA . ARG A 1 96 ? 9.451 9.614 -9.592 1.00 66.88 96 ARG A CA 1
ATOM 780 C C . ARG A 1 96 ? 9.238 8.489 -10.589 1.00 66.88 96 ARG A C 1
ATOM 782 O O . ARG A 1 96 ? 8.150 8.279 -11.097 1.00 66.88 96 ARG A O 1
ATOM 789 N N . GLY A 1 97 ? 10.322 7.773 -10.838 1.00 75.44 97 GLY A N 1
ATOM 790 C CA . GLY A 1 97 ? 10.296 6.424 -11.370 1.00 75.44 97 GLY A CA 1
ATOM 791 C C . GLY A 1 97 ? 10.621 5.419 -10.273 1.00 75.44 97 GLY A C 1
ATOM 792 O O . GLY A 1 97 ? 11.151 5.794 -9.222 1.00 75.44 97 GLY A O 1
ATOM 793 N N . VAL A 1 98 ? 10.364 4.140 -10.527 1.00 86.44 98 VAL A N 1
ATOM 794 C CA . VAL A 1 98 ? 10.855 3.065 -9.663 1.00 86.44 98 VAL A CA 1
ATOM 795 C C . VAL A 1 98 ? 12.372 3.019 -9.783 1.00 86.44 98 VAL A C 1
ATOM 797 O O . VAL A 1 98 ? 12.918 2.937 -10.886 1.00 86.44 98 VAL A O 1
ATOM 800 N N . TYR A 1 99 ? 13.086 3.088 -8.661 1.00 89.06 99 TYR A N 1
ATOM 801 C CA . TYR A 1 99 ? 14.534 2.916 -8.691 1.00 89.06 99 TYR A CA 1
ATOM 802 C C . TYR A 1 99 ? 14.873 1.553 -9.283 1.00 89.06 99 TYR A C 1
ATOM 804 O O . TYR A 1 99 ? 14.291 0.542 -8.891 1.00 89.06 99 TYR A O 1
ATOM 812 N N . LYS A 1 100 ? 15.846 1.498 -10.200 1.00 90.50 100 LYS A N 1
ATOM 813 C CA . LYS A 1 100 ? 16.217 0.230 -10.849 1.00 90.50 100 LYS A CA 1
ATOM 814 C C . LYS A 1 100 ? 16.573 -0.852 -9.827 1.00 90.50 100 LYS A C 1
ATOM 816 O O . LYS A 1 100 ? 16.255 -2.015 -10.042 1.00 90.50 100 LYS A O 1
ATOM 821 N N . LEU A 1 101 ? 17.194 -0.463 -8.713 1.00 89.81 101 LEU A N 1
ATOM 822 C CA . LEU A 1 101 ? 17.513 -1.367 -7.611 1.00 89.81 101 LEU A CA 1
ATOM 823 C C . LEU A 1 101 ? 16.252 -1.925 -6.929 1.00 89.81 101 LEU A C 1
ATOM 825 O O . LEU A 1 101 ? 16.161 -3.134 -6.737 1.00 89.81 101 LEU A O 1
ATOM 829 N N . ASP A 1 102 ? 15.267 -1.072 -6.635 1.00 91.50 102 ASP A N 1
ATOM 830 C CA . ASP A 1 102 ? 13.989 -1.493 -6.050 1.00 91.50 102 ASP A CA 1
ATOM 831 C C . ASP A 1 102 ? 13.247 -2.450 -7.001 1.00 91.50 102 ASP A C 1
ATOM 833 O O . ASP A 1 102 ? 12.804 -3.511 -6.573 1.00 91.50 102 ASP A O 1
ATOM 837 N N . ALA A 1 103 ? 13.198 -2.150 -8.306 1.00 91.94 103 ALA A N 1
ATOM 838 C CA . ALA A 1 103 ? 12.608 -3.046 -9.309 1.00 91.94 103 ALA A CA 1
ATOM 839 C C . ALA A 1 103 ? 13.301 -4.419 -9.343 1.00 91.94 103 ALA A C 1
ATOM 841 O O . ALA A 1 103 ? 12.635 -5.455 -9.363 1.00 91.94 103 ALA A O 1
ATOM 842 N N . LYS A 1 104 ? 14.642 -4.447 -9.312 1.00 92.56 104 LYS A N 1
ATOM 843 C CA . LYS A 1 104 ? 15.415 -5.698 -9.267 1.00 92.56 104 LYS A CA 1
ATOM 844 C C . LYS A 1 104 ? 15.123 -6.503 -8.001 1.00 92.56 104 LYS A C 1
ATOM 846 O O . LYS A 1 104 ? 14.911 -7.711 -8.084 1.00 92.56 104 LYS A O 1
ATOM 851 N N . HIS A 1 105 ? 15.069 -5.850 -6.839 1.00 93.44 105 HIS A N 1
ATOM 852 C CA . HIS A 1 105 ? 14.713 -6.518 -5.589 1.00 93.44 105 HIS A CA 1
ATOM 853 C C . HIS A 1 105 ? 13.271 -7.026 -5.591 1.00 93.44 105 HIS A C 1
ATOM 855 O O . HIS A 1 105 ? 13.041 -8.144 -5.136 1.00 93.44 105 HIS A O 1
ATOM 861 N N . ALA A 1 106 ? 12.320 -6.267 -6.131 1.00 94.25 106 ALA A N 1
ATOM 862 C CA . ALA A 1 106 ? 10.935 -6.706 -6.245 1.00 94.25 106 ALA A CA 1
ATOM 863 C C . ALA A 1 106 ? 10.808 -7.954 -7.136 1.00 94.25 106 ALA A C 1
ATOM 865 O O . ALA A 1 106 ? 10.220 -8.954 -6.729 1.00 94.25 106 ALA A O 1
ATOM 866 N N . LEU A 1 107 ? 11.469 -7.957 -8.298 1.00 94.06 107 LEU A N 1
ATOM 867 C CA . LEU A 1 107 ? 11.502 -9.113 -9.198 1.00 94.06 107 LEU A CA 1
ATOM 868 C C . LEU A 1 107 ? 12.147 -10.350 -8.554 1.00 94.06 107 LEU A C 1
ATOM 870 O O . LEU A 1 107 ? 11.608 -11.444 -8.680 1.00 94.06 107 LEU A O 1
ATOM 874 N N . ALA A 1 108 ? 13.273 -10.191 -7.852 1.00 93.44 108 ALA A N 1
ATOM 875 C CA . ALA A 1 108 ? 14.005 -11.318 -7.269 1.00 93.44 108 ALA A CA 1
ATOM 876 C C . ALA A 1 108 ? 13.357 -11.903 -5.999 1.00 93.44 108 ALA A C 1
ATOM 878 O O . ALA A 1 108 ? 13.496 -13.098 -5.745 1.00 93.44 108 ALA A O 1
ATOM 879 N N . ASN A 1 109 ? 12.681 -11.076 -5.190 1.00 93.38 109 ASN A N 1
ATOM 880 C CA . ASN A 1 109 ? 12.185 -11.473 -3.861 1.00 93.38 109 ASN A CA 1
ATOM 881 C C . ASN A 1 109 ? 10.666 -11.656 -3.798 1.00 93.38 109 ASN A C 1
ATOM 883 O O . ASN A 1 109 ? 10.188 -12.404 -2.954 1.00 93.38 109 ASN A O 1
ATOM 887 N N . TYR A 1 110 ? 9.918 -10.983 -4.673 1.00 93.50 110 TYR A N 1
ATOM 888 C CA . TYR A 1 110 ? 8.452 -10.950 -4.642 1.00 93.50 110 TYR A CA 1
ATOM 889 C C . TYR A 1 110 ? 7.828 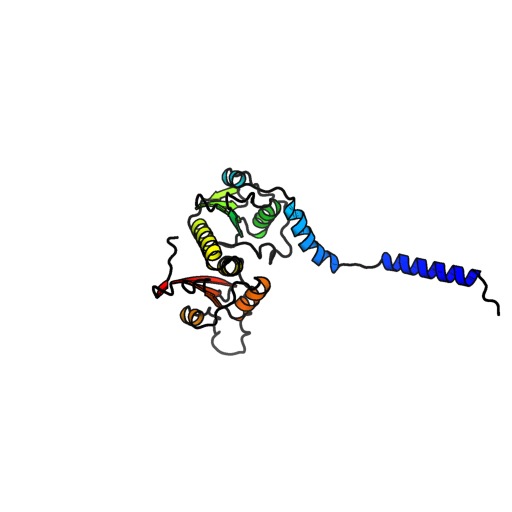-11.419 -5.966 1.00 93.50 110 TYR A C 1
ATOM 891 O O . TYR A 1 110 ? 6.620 -11.332 -6.159 1.00 93.50 110 TYR A O 1
ATOM 899 N N . GLY A 1 111 ? 8.645 -11.910 -6.906 1.00 93.06 111 GLY A N 1
ATOM 900 C CA . GLY A 1 111 ? 8.172 -12.383 -8.209 1.00 93.06 111 GLY A CA 1
ATOM 901 C C . GLY A 1 111 ? 7.603 -11.276 -9.101 1.00 93.06 111 GLY A C 1
ATOM 902 O O . GLY A 1 111 ? 6.893 -11.578 -10.056 1.00 93.06 111 GLY A O 1
ATOM 903 N N . GLY A 1 112 ? 7.886 -10.004 -8.804 1.00 94.75 112 GLY A N 1
ATOM 904 C CA . GLY A 1 112 ? 7.427 -8.865 -9.592 1.00 94.75 112 GLY A CA 1
ATOM 905 C C . GLY A 1 112 ? 7.063 -7.642 -8.762 1.00 94.75 112 GLY A C 1
ATOM 906 O O . GLY A 1 112 ? 7.301 -7.587 -7.557 1.00 94.75 112 GLY A O 1
ATOM 907 N N . PHE A 1 113 ? 6.485 -6.652 -9.433 1.00 95.12 113 PHE A N 1
ATOM 908 C CA . PHE A 1 113 ? 5.885 -5.474 -8.815 1.00 95.12 113 PHE A CA 1
ATOM 909 C C . PHE A 1 113 ? 4.741 -4.928 -9.664 1.00 95.12 113 PHE A C 1
ATOM 911 O O . PHE A 1 113 ? 4.642 -5.202 -10.860 1.00 95.12 113 PHE A O 1
ATOM 918 N N . HIS A 1 114 ? 3.915 -4.110 -9.034 1.00 95.44 114 HIS A N 1
ATOM 919 C CA . HIS A 1 114 ? 2.889 -3.309 -9.670 1.00 95.44 114 HIS A CA 1
ATOM 920 C C . HIS A 1 114 ? 3.330 -1.849 -9.737 1.00 95.44 114 HIS A C 1
ATOM 922 O O . HIS A 1 114 ? 4.009 -1.340 -8.843 1.00 95.44 114 HIS A O 1
ATOM 928 N N . ALA A 1 115 ? 2.905 -1.157 -10.779 1.00 93.44 115 ALA A N 1
ATOM 929 C CA . ALA A 1 115 ? 3.039 0.277 -10.927 1.00 93.44 115 ALA A CA 1
ATOM 930 C C . ALA A 1 115 ? 1.679 0.856 -11.314 1.00 93.44 115 ALA A C 1
ATOM 932 O O . ALA A 1 115 ? 1.054 0.370 -12.251 1.00 93.44 115 ALA A O 1
ATOM 933 N N . TYR A 1 116 ? 1.233 1.881 -10.598 1.00 93.06 116 TYR A N 1
ATOM 934 C CA . TYR A 1 116 ? -0.029 2.580 -10.830 1.00 93.06 116 TYR A CA 1
ATOM 935 C C . TYR A 1 116 ? 0.250 4.054 -11.102 1.00 93.06 116 TYR A C 1
ATOM 937 O O . TYR A 1 116 ? 0.964 4.682 -10.322 1.00 93.06 116 TYR A O 1
ATOM 945 N N . GLU A 1 117 ? -0.311 4.609 -12.171 1.00 91.56 117 GLU A N 1
ATOM 946 C CA . GLU A 1 117 ? -0.180 6.027 -12.514 1.00 91.56 117 GLU A CA 1
ATOM 947 C C . GLU A 1 117 ? -1.487 6.768 -12.224 1.00 91.56 117 GLU A C 1
ATOM 949 O O . GLU A 1 117 ? -2.546 6.405 -12.731 1.00 91.56 117 GLU A O 1
ATOM 954 N N . ILE A 1 118 ? -1.417 7.775 -11.342 1.00 89.69 118 ILE A N 1
ATOM 955 C CA . ILE A 1 118 ? -2.597 8.405 -10.728 1.00 89.69 118 ILE A CA 1
ATOM 956 C C . ILE A 1 118 ? -3.500 9.090 -11.761 1.00 89.69 118 ILE A C 1
ATOM 958 O O . ILE A 1 118 ? -4.716 9.063 -11.602 1.00 89.69 118 ILE A O 1
ATOM 962 N N . ASN A 1 119 ? -2.935 9.716 -12.794 1.00 86.94 119 ASN A N 1
ATOM 963 C CA . ASN A 1 119 ? -3.692 10.605 -13.681 1.00 86.94 119 ASN A CA 1
ATOM 964 C C . ASN A 1 119 ? -4.463 9.850 -14.768 1.00 86.94 119 ASN A C 1
ATOM 966 O O . ASN A 1 119 ? -5.577 10.225 -15.121 1.00 86.94 119 ASN A O 1
ATOM 970 N N . SER A 1 120 ? -3.860 8.803 -15.317 1.00 87.62 120 SER A N 1
ATOM 971 C CA . SER A 1 120 ? -4.455 7.913 -16.310 1.00 87.62 120 SER A CA 1
ATOM 972 C C . SER A 1 120 ? -5.150 6.708 -15.678 1.00 87.62 120 SER A C 1
ATOM 974 O O . SER A 1 120 ? -5.794 5.950 -16.399 1.00 87.62 120 SER A O 1
ATOM 976 N N . GLU A 1 121 ? -5.001 6.525 -14.361 1.00 88.88 121 GLU A N 1
ATOM 977 C CA . GLU A 1 121 ? -5.461 5.370 -13.578 1.00 88.88 121 GLU A CA 1
ATOM 978 C C . GLU A 1 121 ? -4.994 4.019 -14.157 1.00 88.88 121 GLU A C 1
ATOM 980 O O . GLU A 1 121 ? -5.599 2.970 -13.924 1.00 88.88 121 GLU A O 1
ATOM 985 N N . LYS A 1 122 ? -3.908 4.029 -14.937 1.00 89.38 122 LYS A N 1
ATOM 986 C CA . LYS A 1 122 ? -3.371 2.834 -15.589 1.00 89.38 122 LYS A CA 1
ATOM 987 C C . LYS A 1 122 ? -2.471 2.058 -14.650 1.00 89.38 122 LYS A C 1
ATOM 989 O O . LYS A 1 122 ? -1.763 2.627 -13.817 1.00 89.38 122 LYS A O 1
ATOM 994 N N . VAL A 1 123 ? -2.438 0.748 -14.869 1.00 92.19 123 VAL A N 1
ATOM 995 C CA . VAL A 1 123 ? -1.550 -0.163 -14.159 1.00 92.19 123 VAL A CA 1
ATOM 996 C C . VAL A 1 123 ? -0.628 -0.890 -15.115 1.00 92.19 123 VAL A C 1
ATOM 998 O O . VAL A 1 123 ? -1.015 -1.296 -16.210 1.00 92.19 123 VAL A O 1
ATOM 1001 N N . VAL A 1 124 ? 0.589 -1.111 -14.635 1.00 92.06 124 VAL A N 1
ATOM 1002 C CA . VAL A 1 124 ? 1.523 -2.073 -15.193 1.00 92.06 124 VAL A CA 1
ATOM 1003 C C . VAL A 1 124 ? 1.963 -3.031 -14.095 1.00 92.06 124 VAL A C 1
ATOM 1005 O O . VAL A 1 124 ? 2.583 -2.625 -13.115 1.00 92.06 124 VAL A O 1
ATOM 1008 N N . THR A 1 125 ? 1.685 -4.317 -14.272 1.00 94.62 125 THR A N 1
ATOM 1009 C CA . THR A 1 125 ? 2.342 -5.378 -13.500 1.00 94.62 125 THR A CA 1
ATOM 1010 C C . THR A 1 125 ? 3.569 -5.852 -14.262 1.00 94.62 125 THR A C 1
ATOM 1012 O O . THR A 1 125 ? 3.464 -6.105 -15.455 1.00 94.62 125 THR A O 1
ATOM 1015 N N . VAL A 1 126 ? 4.717 -5.956 -13.592 1.00 93.25 126 VAL A N 1
ATOM 1016 C CA . VAL A 1 126 ? 5.977 -6.442 -14.170 1.00 93.25 126 VAL A CA 1
ATOM 1017 C C . VAL A 1 126 ? 6.408 -7.703 -13.436 1.00 93.25 126 VAL A C 1
ATOM 1019 O O . VAL A 1 126 ? 6.646 -7.674 -12.227 1.00 93.25 126 VAL A O 1
ATOM 1022 N N . THR A 1 127 ? 6.558 -8.797 -14.173 1.00 93.62 127 THR A N 1
ATOM 1023 C CA . THR A 1 127 ? 6.983 -10.112 -13.670 1.00 93.62 127 THR A CA 1
ATOM 1024 C C . THR A 1 127 ? 8.277 -10.583 -14.359 1.00 93.62 127 THR A C 1
ATOM 1026 O O . THR A 1 127 ? 8.694 -9.992 -15.358 1.00 93.62 127 THR A O 1
ATOM 102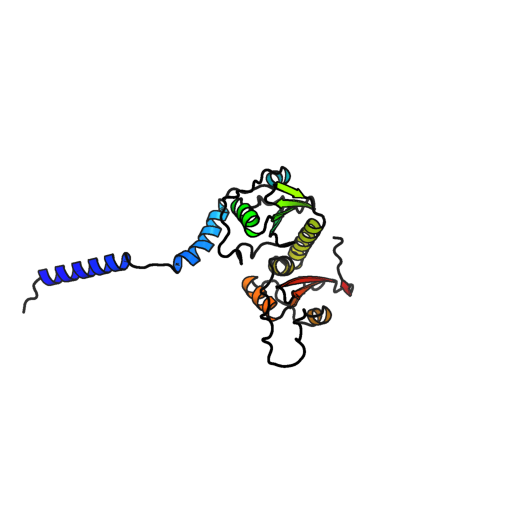9 N N . PRO A 1 128 ? 8.982 -11.606 -13.828 1.00 90.69 128 PRO A N 1
ATOM 1030 C CA . PRO A 1 128 ? 10.259 -12.075 -14.378 1.00 90.69 128 PRO A CA 1
ATOM 1031 C C . PRO A 1 128 ? 10.236 -12.515 -15.847 1.00 90.69 128 PRO A C 1
ATOM 1033 O O . PRO A 1 128 ? 11.243 -12.384 -16.538 1.00 90.69 128 PRO A O 1
ATOM 1036 N N . ASP A 1 129 ? 9.096 -13.010 -16.320 1.00 86.81 129 ASP A N 1
ATOM 1037 C CA . ASP A 1 129 ? 8.823 -13.389 -17.711 1.00 86.81 129 ASP A CA 1
ATOM 1038 C C . ASP A 1 129 ? 8.571 -12.183 -18.639 1.00 86.81 129 ASP A C 1
ATOM 1040 O O . ASP A 1 129 ? 8.439 -12.355 -19.848 1.00 86.81 129 ASP A O 1
ATOM 1044 N N . GLY A 1 130 ? 8.539 -10.960 -18.098 1.00 76.50 130 GLY A N 1
ATOM 1045 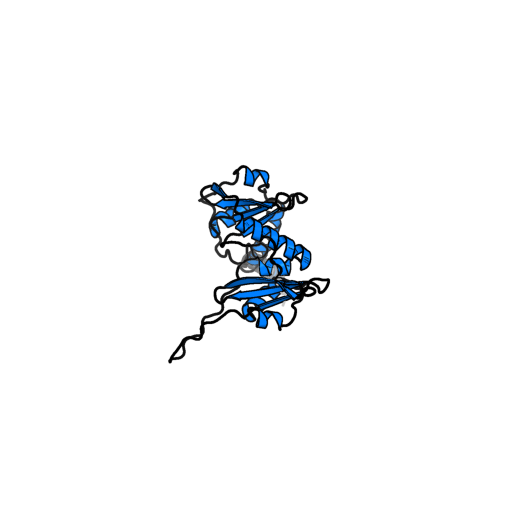C CA . GLY A 1 130 ? 8.241 -9.747 -18.855 1.00 76.50 130 GLY A CA 1
ATOM 1046 C C . GLY A 1 130 ? 6.761 -9.602 -19.198 1.00 76.50 130 GLY A C 1
ATOM 1047 O O . GLY A 1 130 ? 6.429 -8.880 -20.135 1.00 76.50 130 GLY A O 1
ATOM 1048 N N . THR A 1 131 ? 5.868 -10.283 -18.479 1.00 71.25 131 THR A N 1
ATOM 1049 C CA . THR A 1 131 ? 4.428 -10.126 -18.684 1.00 71.25 131 THR A CA 1
ATOM 1050 C C . THR A 1 131 ? 3.974 -8.761 -18.166 1.00 71.25 131 THR A C 1
ATOM 1052 O O . THR A 1 131 ? 4.193 -8.426 -17.003 1.00 71.25 131 THR A O 1
ATOM 1055 N N . PHE A 1 132 ? 3.332 -7.981 -19.043 1.00 74.75 132 PHE A N 1
ATOM 1056 C CA . PHE A 1 132 ? 2.711 -6.693 -18.734 1.00 74.75 132 PHE A CA 1
ATOM 1057 C C . PHE A 1 132 ? 1.197 -6.866 -18.735 1.00 74.75 132 PHE A C 1
ATOM 1059 O O . PHE A 1 132 ? 0.591 -7.090 -19.782 1.00 74.75 132 PHE A O 1
ATOM 1066 N N . GLN A 1 133 ? 0.580 -6.786 -17.560 1.00 73.06 133 GLN A N 1
ATOM 1067 C CA . GLN A 1 133 ? -0.874 -6.862 -17.424 1.00 73.06 133 GLN A CA 1
ATOM 1068 C C . GLN A 1 133 ? -1.406 -5.550 -16.860 1.00 73.06 133 GLN A C 1
ATOM 1070 O O . GLN A 1 133 ? -0.956 -5.094 -15.805 1.00 73.06 133 GLN A O 1
ATOM 1075 N N . ASN A 1 134 ? -2.364 -4.960 -17.577 1.00 79.31 134 ASN A N 1
ATOM 1076 C CA . ASN A 1 134 ? -3.228 -3.932 -17.016 1.00 79.31 134 ASN A CA 1
ATOM 1077 C C . ASN A 1 134 ? -4.285 -4.642 -16.167 1.00 79.31 134 ASN A C 1
ATOM 1079 O O . ASN A 1 134 ? -5.198 -5.267 -16.708 1.00 79.31 134 ASN A O 1
ATOM 1083 N N . ASP A 1 135 ? -4.109 -4.595 -14.852 1.00 84.56 135 ASP A N 1
ATOM 1084 C CA . ASP A 1 135 ? -4.960 -5.293 -13.897 1.00 84.56 135 ASP A CA 1
ATOM 1085 C C . ASP A 1 135 ? -5.902 -4.296 -13.215 1.00 84.56 135 ASP A C 1
ATOM 1087 O O . ASP A 1 135 ? -5.471 -3.386 -12.498 1.00 84.56 135 ASP A O 1
ATOM 1091 N N . ALA A 1 136 ? -7.203 -4.480 -13.443 1.00 87.94 136 ALA A N 1
ATOM 1092 C CA . ALA A 1 136 ? -8.234 -3.640 -12.856 1.00 87.94 136 ALA A CA 1
ATOM 1093 C C . ALA A 1 136 ? -8.226 -3.703 -11.321 1.00 87.94 136 ALA A C 1
ATOM 1095 O O . ALA A 1 136 ? -8.450 -2.683 -10.680 1.00 87.94 136 ALA A O 1
ATOM 1096 N N . ASN A 1 137 ? -7.930 -4.852 -10.708 1.00 90.44 137 ASN A N 1
ATOM 1097 C CA . ASN A 1 137 ? -7.897 -4.981 -9.249 1.00 90.44 137 ASN A CA 1
ATOM 1098 C C . ASN A 1 137 ? -6.724 -4.207 -8.644 1.00 90.44 137 ASN A C 1
ATOM 1100 O O . ASN A 1 137 ? -6.886 -3.510 -7.644 1.00 90.44 137 ASN A O 1
ATOM 1104 N N . VAL A 1 138 ? -5.565 -4.231 -9.298 1.00 92.50 138 VAL A N 1
ATOM 1105 C CA . VAL A 1 138 ? -4.424 -3.403 -8.892 1.00 92.50 138 VAL A CA 1
ATOM 1106 C C . VAL A 1 138 ? -4.760 -1.914 -9.027 1.00 92.50 138 VAL A C 1
ATOM 1108 O O . VAL A 1 138 ? -4.387 -1.127 -8.157 1.00 92.50 138 VAL A O 1
ATOM 1111 N N . ALA A 1 139 ? -5.485 -1.514 -10.079 1.00 92.50 139 ALA A N 1
ATOM 1112 C CA . ALA A 1 139 ? -5.868 -0.115 -10.292 1.00 92.50 139 ALA A CA 1
ATOM 1113 C C . ALA A 1 139 ? -6.789 0.373 -9.167 1.00 92.50 139 ALA A C 1
ATOM 1115 O O . ALA A 1 139 ? -6.579 1.450 -8.608 1.00 92.50 139 ALA A O 1
ATOM 1116 N N . LYS A 1 140 ? -7.743 -0.473 -8.762 1.00 92.06 140 LYS A N 1
ATOM 1117 C CA . LYS A 1 140 ? -8.615 -0.253 -7.602 1.00 92.06 140 LYS A CA 1
ATOM 1118 C C . LYS A 1 140 ? -7.815 -0.037 -6.324 1.00 92.06 140 LYS A C 1
ATOM 1120 O O . LYS A 1 140 ? -8.033 0.941 -5.613 1.00 92.06 140 LYS A O 1
ATOM 1125 N N . VAL A 1 141 ? -6.856 -0.918 -6.050 1.00 93.19 141 VAL A N 1
ATOM 1126 C CA . VAL A 1 141 ? -6.000 -0.815 -4.862 1.00 93.19 141 VAL A CA 1
ATOM 1127 C C . VAL A 1 141 ? -5.142 0.450 -4.904 1.00 93.19 141 VAL A C 1
ATOM 1129 O O . VAL A 1 141 ? -5.068 1.162 -3.905 1.00 93.19 141 VAL A O 1
ATOM 1132 N N . GLY A 1 142 ? -4.557 0.791 -6.056 1.00 94.00 142 GLY A N 1
ATOM 1133 C CA . GLY A 1 142 ? -3.792 2.029 -6.241 1.00 94.00 142 GLY A CA 1
ATOM 1134 C C . GLY A 1 142 ? -4.629 3.286 -6.005 1.00 94.00 142 GLY A C 1
ATOM 1135 O O . GLY A 1 142 ? -4.208 4.190 -5.278 1.00 94.00 142 GLY A O 1
ATOM 1136 N N . LYS A 1 143 ? -5.849 3.316 -6.546 1.00 93.94 143 LYS A N 1
ATOM 1137 C CA . LYS A 1 143 ? -6.821 4.394 -6.337 1.00 93.94 143 LYS A CA 1
ATOM 1138 C C . LYS A 1 143 ? -7.241 4.511 -4.873 1.00 93.94 143 LYS A C 1
ATOM 1140 O O . LYS A 1 143 ? -7.227 5.614 -4.327 1.00 93.94 143 LYS A O 1
ATOM 1145 N N . GLY A 1 144 ? -7.556 3.387 -4.228 1.00 94.06 144 GLY A N 1
ATOM 1146 C CA . GLY A 1 144 ? -7.909 3.323 -2.809 1.00 94.06 144 GLY A CA 1
ATOM 1147 C C . GLY A 1 144 ? -6.782 3.817 -1.904 1.00 94.06 144 GLY A C 1
ATOM 1148 O O . GLY A 1 144 ? -7.005 4.698 -1.075 1.00 94.06 144 GLY A O 1
ATOM 1149 N N . ALA A 1 145 ? -5.555 3.339 -2.119 1.00 94.94 145 ALA A N 1
ATOM 1150 C CA . ALA A 1 145 ? -4.379 3.769 -1.366 1.00 94.94 145 ALA A CA 1
ATOM 1151 C C . ALA A 1 145 ? -4.117 5.275 -1.514 1.00 94.94 145 ALA A C 1
ATOM 1153 O O . ALA A 1 145 ? -3.847 5.961 -0.522 1.00 94.94 145 ALA A O 1
ATOM 1154 N N . ASN A 1 146 ? -4.240 5.813 -2.733 1.00 93.62 146 ASN A N 1
ATOM 1155 C CA . ASN A 1 146 ? -4.084 7.246 -2.976 1.00 93.62 146 ASN A CA 1
ATOM 1156 C C . ASN A 1 146 ? -5.185 8.067 -2.287 1.00 93.62 146 ASN A C 1
ATOM 1158 O O . ASN A 1 146 ? -4.885 9.050 -1.616 1.00 93.62 146 ASN A O 1
ATOM 1162 N N . TRP A 1 147 ? -6.445 7.637 -2.386 1.00 94.19 147 TRP A N 1
ATOM 1163 C CA . TRP A 1 147 ? -7.563 8.319 -1.735 1.00 94.19 147 TRP A CA 1
ATOM 1164 C C . TRP A 1 147 ? -7.418 8.330 -0.208 1.00 94.19 147 TRP A C 1
ATOM 1166 O O . TRP A 1 147 ? -7.527 9.386 0.415 1.00 94.19 147 TRP A O 1
ATOM 1176 N N . VAL A 1 148 ? -7.082 7.186 0.401 1.00 95.62 148 VAL A N 1
ATOM 1177 C CA . VAL A 1 148 ? -6.835 7.096 1.850 1.00 95.62 148 VAL A CA 1
ATOM 1178 C C . VAL A 1 148 ? -5.649 7.965 2.256 1.00 95.62 148 VAL A C 1
ATOM 1180 O O . VAL A 1 148 ? -5.715 8.646 3.278 1.00 95.62 148 VAL A O 1
ATOM 1183 N N . LYS A 1 149 ? -4.592 8.016 1.436 1.00 94.25 149 LYS A N 1
ATOM 1184 C CA . LYS A 1 149 ? -3.455 8.911 1.674 1.00 94.25 149 LYS A CA 1
ATOM 1185 C C . LYS A 1 149 ? -3.885 10.378 1.706 1.00 94.25 149 LYS A C 1
ATOM 1187 O O . LYS A 1 149 ? -3.414 11.112 2.569 1.00 94.25 149 LYS A O 1
ATOM 1192 N N . THR A 1 150 ? -4.768 10.804 0.805 1.00 92.75 150 THR A N 1
ATOM 1193 C CA . THR A 1 150 ? -5.298 12.175 0.784 1.00 92.75 150 THR A CA 1
ATOM 1194 C C . THR A 1 150 ? -6.166 12.484 2.005 1.00 92.75 150 THR A C 1
ATOM 1196 O O . THR A 1 150 ? -6.071 13.582 2.536 1.00 92.75 150 THR A O 1
ATOM 1199 N N . GLN A 1 151 ? -6.994 11.539 2.461 1.00 94.56 151 GLN A N 1
ATOM 1200 C CA . GLN A 1 151 ? -7.951 11.772 3.554 1.00 94.56 151 GLN A CA 1
ATOM 1201 C C . GLN A 1 151 ? -7.342 11.652 4.959 1.00 94.56 151 GLN A C 1
ATOM 1203 O O . GLN A 1 151 ? -7.740 12.376 5.868 1.00 94.56 151 GLN A O 1
ATOM 1208 N N . PHE A 1 152 ? -6.406 10.720 5.152 1.00 95.12 152 PHE A N 1
ATOM 1209 C CA . PHE A 1 152 ? -5.885 10.351 6.475 1.00 95.12 152 PHE A CA 1
ATOM 1210 C C . PHE A 1 152 ? -4.370 10.546 6.609 1.00 95.12 152 PHE A C 1
ATOM 1212 O O . PHE A 1 152 ? -3.833 10.450 7.709 1.00 95.12 152 PHE A O 1
ATOM 1219 N N . GLY A 1 153 ? -3.663 10.803 5.507 1.00 94.19 153 GLY A N 1
ATOM 1220 C CA . GLY A 1 153 ? -2.207 10.890 5.470 1.00 94.19 153 GLY A CA 1
ATOM 1221 C C . GLY A 1 153 ? -1.515 9.585 5.066 1.00 94.19 153 GLY A C 1
ATOM 1222 O O . GLY A 1 153 ? -2.122 8.532 4.863 1.00 94.19 153 GLY A O 1
ATOM 1223 N N . GLU A 1 154 ? -0.191 9.660 4.923 1.00 93.00 154 GLU A N 1
ATOM 1224 C CA . GLU A 1 154 ? 0.624 8.555 4.405 1.00 93.00 154 GLU A CA 1
ATOM 1225 C C . GLU A 1 154 ? 0.691 7.359 5.360 1.00 93.00 154 GLU A C 1
ATOM 1227 O O . GLU A 1 154 ? 0.603 6.221 4.903 1.00 93.00 154 GLU A O 1
ATOM 1232 N N . THR A 1 155 ? 0.797 7.588 6.673 1.00 94.56 155 THR A N 1
ATOM 1233 C CA . THR A 1 155 ? 0.923 6.485 7.634 1.00 94.56 155 THR A CA 1
ATOM 1234 C C . THR A 1 155 ? -0.321 5.588 7.667 1.00 94.56 155 THR A C 1
ATOM 1236 O O . THR A 1 155 ? -0.150 4.375 7.515 1.00 94.56 155 THR A O 1
ATOM 1239 N N . PRO A 1 156 ? -1.560 6.108 7.810 1.00 95.81 156 PRO A N 1
ATOM 1240 C CA . PRO A 1 156 ? -2.750 5.253 7.796 1.00 95.81 156 PRO A CA 1
ATOM 1241 C C . PRO A 1 156 ? -2.937 4.519 6.464 1.00 95.81 156 PRO A C 1
ATOM 1243 O O . PRO A 1 156 ? -3.300 3.344 6.455 1.00 95.81 156 PRO A O 1
ATOM 1246 N N . SER A 1 157 ? -2.605 5.167 5.341 1.00 96.12 157 SER A N 1
ATOM 1247 C CA . SER A 1 157 ? -2.634 4.515 4.027 1.00 96.12 157 SER A CA 1
ATOM 1248 C C . SER A 1 157 ? -1.638 3.351 3.938 1.00 96.12 157 SER A C 1
ATOM 1250 O O . SER A 1 157 ? -2.000 2.250 3.524 1.00 96.12 157 SER A O 1
ATOM 1252 N N . LEU A 1 158 ? -0.397 3.536 4.404 1.00 94.75 158 LEU A N 1
ATOM 1253 C CA . LEU A 1 158 ? 0.612 2.470 4.447 1.00 94.75 158 LEU A CA 1
ATOM 1254 C C . LEU A 1 158 ? 0.280 1.352 5.445 1.00 94.75 158 LEU A C 1
ATOM 1256 O O . LEU A 1 158 ? 0.780 0.243 5.288 1.00 94.75 158 LEU A O 1
ATOM 1260 N N . LEU A 1 159 ? -0.535 1.603 6.469 1.00 94.75 159 LEU A N 1
ATOM 1261 C CA . LEU A 1 159 ? -1.053 0.530 7.324 1.00 94.75 159 LEU A CA 1
ATOM 1262 C C . LEU A 1 159 ? -2.123 -0.294 6.613 1.00 94.75 159 LEU A C 1
ATOM 1264 O O . LEU A 1 159 ? -2.107 -1.515 6.724 1.00 94.75 159 LEU A O 1
ATOM 1268 N N . ALA A 1 160 ? -3.031 0.363 5.890 1.00 95.88 160 ALA A N 1
ATOM 1269 C CA . ALA A 1 160 ? -4.157 -0.291 5.227 1.00 95.88 160 ALA A CA 1
ATOM 1270 C C . ALA A 1 160 ? -3.749 -1.064 3.964 1.00 95.88 160 ALA A C 1
ATOM 1272 O O . ALA A 1 160 ? -4.316 -2.117 3.681 1.00 95.88 160 ALA A O 1
ATOM 1273 N N . PHE A 1 161 ? -2.776 -0.537 3.217 1.00 95.25 161 PHE A N 1
ATOM 1274 C CA . PHE A 1 161 ? -2.374 -1.038 1.899 1.00 95.25 161 PHE A CA 1
ATOM 1275 C C . PHE A 1 161 ? -0.893 -1.419 1.814 1.00 95.25 161 PHE A C 1
ATOM 1277 O O . PHE A 1 161 ? -0.402 -1.704 0.728 1.00 95.25 161 PHE A O 1
ATOM 1284 N N . GLY A 1 162 ? -0.136 -1.341 2.910 1.00 92.19 162 GLY A N 1
ATOM 1285 C CA . GLY A 1 162 ? 1.283 -1.698 2.927 1.00 92.19 162 GLY A CA 1
ATOM 1286 C C . GLY A 1 162 ? 1.533 -3.194 3.063 1.00 92.19 162 GLY A C 1
ATOM 1287 O O . GLY A 1 162 ? 0.647 -4.027 2.907 1.00 92.19 162 GLY A O 1
ATOM 1288 N N . SER A 1 163 ? 2.782 -3.538 3.379 1.00 88.06 163 SER A N 1
ATOM 1289 C CA . SER A 1 163 ? 3.162 -4.925 3.657 1.00 88.06 163 SER A CA 1
ATOM 1290 C C . SER A 1 163 ? 2.371 -5.517 4.831 1.00 88.06 163 SER A C 1
ATOM 1292 O O . SER A 1 163 ? 2.100 -4.808 5.806 1.00 88.06 163 SER A O 1
ATOM 1294 N N . ASN A 1 164 ? 2.146 -6.834 4.787 1.00 87.44 164 ASN A N 1
ATOM 1295 C CA . ASN A 1 164 ? 1.565 -7.620 5.879 1.00 87.44 164 ASN A CA 1
ATOM 1296 C C . ASN A 1 164 ? 2.207 -7.307 7.242 1.00 87.44 164 ASN A C 1
ATOM 1298 O O . ASN A 1 164 ? 3.390 -6.947 7.336 1.00 87.44 164 ASN A O 1
ATOM 1302 N N . VAL A 1 165 ? 1.425 -7.485 8.306 1.00 87.31 165 VAL A N 1
ATOM 1303 C CA . VAL A 1 165 ? 1.903 -7.391 9.692 1.00 87.31 165 VAL A CA 1
ATOM 1304 C C . VAL A 1 165 ? 2.368 -8.752 10.205 1.00 87.31 165 VAL A C 1
ATOM 1306 O O . VAL A 1 165 ? 2.066 -9.794 9.626 1.00 87.31 165 VAL A O 1
ATOM 1309 N N . HIS A 1 166 ? 3.097 -8.763 11.322 1.00 86.12 166 HIS A N 1
ATOM 1310 C CA . HIS A 1 166 ? 3.557 -10.012 11.920 1.00 86.12 166 HIS A CA 1
ATOM 1311 C C . HIS A 1 166 ? 2.368 -10.892 12.360 1.00 86.12 166 HIS A C 1
ATOM 1313 O O . HIS A 1 166 ? 1.492 -10.405 13.083 1.00 86.12 166 HIS A O 1
ATOM 1319 N N . PRO A 1 167 ? 2.319 -12.179 11.973 1.00 85.81 167 PRO A N 1
ATOM 1320 C CA . PRO A 1 167 ? 1.346 -13.142 12.495 1.00 85.81 167 PRO A CA 1
ATOM 1321 C C . PRO A 1 167 ? 1.493 -13.337 14.012 1.00 85.81 167 PRO A C 1
ATOM 1323 O O . PRO A 1 167 ? 2.613 -13.303 14.528 1.00 85.81 167 PRO A O 1
ATOM 1326 N N . LEU A 1 168 ? 0.393 -13.577 14.740 1.00 83.25 168 LEU A N 1
ATOM 1327 C CA . LEU A 1 168 ? 0.507 -13.987 16.147 1.00 83.25 168 LEU A CA 1
ATOM 1328 C C . LEU A 1 168 ? 1.021 -15.428 16.235 1.00 83.25 168 LEU A C 1
ATOM 1330 O O . LEU A 1 168 ? 0.652 -16.276 15.415 1.00 83.25 168 LEU A O 1
ATOM 1334 N N . PRO A 1 169 ? 1.816 -15.759 17.268 1.00 79.56 169 PRO A N 1
ATOM 1335 C CA . PRO A 1 169 ? 2.096 -17.148 17.575 1.00 79.56 169 PRO A CA 1
ATOM 1336 C C . PRO A 1 169 ? 0.781 -17.874 17.863 1.00 79.56 169 PRO A C 1
ATOM 1338 O O . PRO A 1 169 ? -0.060 -17.413 18.640 1.00 79.56 169 PRO A O 1
ATOM 1341 N N . ARG A 1 170 ? 0.613 -19.044 17.243 1.00 75.44 170 ARG A N 1
ATOM 1342 C CA . ARG A 1 170 ? -0.537 -19.906 17.518 1.00 75.44 170 ARG A CA 1
ATOM 1343 C C . ARG A 1 170 ? -0.490 -20.333 18.993 1.00 75.44 170 ARG A C 1
ATOM 1345 O O . ARG A 1 170 ? 0.592 -20.712 19.457 1.00 75.44 170 ARG A O 1
ATOM 1352 N N . PRO A 1 171 ? -1.614 -20.314 19.734 1.00 66.81 171 PRO A N 1
ATOM 1353 C CA . PRO A 1 171 ? -1.627 -20.735 21.130 1.00 66.81 171 PRO A CA 1
ATOM 1354 C C . PRO A 1 171 ? -1.065 -22.157 21.244 1.00 66.81 171 PRO A C 1
ATOM 1356 O O . PRO A 1 171 ? -1.518 -23.065 20.540 1.00 66.81 171 PRO A O 1
ATOM 1359 N N . ARG A 1 172 ? -0.050 -22.362 22.097 1.00 62.09 172 ARG A N 1
ATOM 1360 C CA . ARG A 1 172 ? 0.492 -23.706 22.348 1.00 62.09 172 ARG A CA 1
ATOM 1361 C C . ARG A 1 172 ? -0.620 -24.552 22.960 1.00 62.09 172 ARG A C 1
ATOM 1363 O O . ARG A 1 172 ? -1.131 -24.216 24.024 1.00 62.09 172 ARG A O 1
ATOM 1370 N N . ALA A 1 173 ? -0.981 -25.639 22.284 1.00 58.53 173 ALA A N 1
ATOM 1371 C CA . ALA A 1 173 ? -1.983 -26.575 22.766 1.00 58.53 173 ALA A CA 1
ATOM 1372 C C . ALA A 1 173 ? -1.547 -27.137 24.128 1.00 58.53 173 ALA A C 1
ATOM 1374 O O . ALA A 1 173 ? -0.643 -27.968 24.202 1.00 58.53 173 ALA A O 1
ATOM 1375 N N . ARG A 1 174 ? -2.183 -26.690 25.216 1.00 56.47 174 ARG A N 1
ATOM 1376 C CA . ARG A 1 174 ? -2.246 -27.499 26.431 1.00 56.47 174 ARG A CA 1
ATOM 1377 C C . ARG A 1 174 ? -3.339 -28.523 26.185 1.00 56.47 174 ARG A C 1
ATOM 1379 O O . ARG A 1 174 ? -4.466 -28.149 25.896 1.00 56.47 174 ARG A O 1
ATOM 1386 N N . PHE A 1 175 ? -2.927 -29.785 26.186 1.00 53.94 175 PHE A N 1
ATOM 1387 C CA . PHE A 1 175 ? -3.731 -30.993 26.322 1.00 53.94 175 PHE A CA 1
ATOM 1388 C C . PHE A 1 175 ? -5.229 -30.736 26.579 1.00 53.94 175 PHE A C 1
ATOM 1390 O O . PHE A 1 175 ? -5.567 -30.190 27.622 1.00 53.94 175 PHE A O 1
ATOM 1397 N N . LEU A 1 176 ? -6.078 -31.232 25.663 1.00 53.59 176 LEU A N 1
ATOM 1398 C CA . LEU A 1 176 ? -7.548 -31.377 25.727 1.00 53.59 176 LEU A CA 1
ATOM 1399 C C . LEU A 1 176 ? -8.381 -30.376 24.891 1.00 53.59 176 LEU A C 1
ATOM 1401 O O . LEU A 1 176 ? -8.356 -29.174 25.098 1.00 53.59 176 LEU A O 1
ATOM 1405 N N . ARG A 1 177 ? -9.153 -30.973 23.963 1.00 57.06 177 ARG A N 1
ATOM 1406 C CA . ARG A 1 177 ? -10.363 -30.509 23.246 1.00 57.06 177 ARG A CA 1
ATOM 1407 C C . ARG A 1 177 ? -10.403 -29.068 22.706 1.00 57.06 177 ARG A C 1
ATOM 1409 O O . ARG A 1 177 ? -10.686 -28.127 23.428 1.00 57.06 177 ARG A O 1
ATOM 1416 N N . GLY A 1 178 ? -10.326 -28.978 21.372 1.00 58.38 178 GLY A N 1
ATOM 1417 C CA . GLY A 1 178 ? -10.75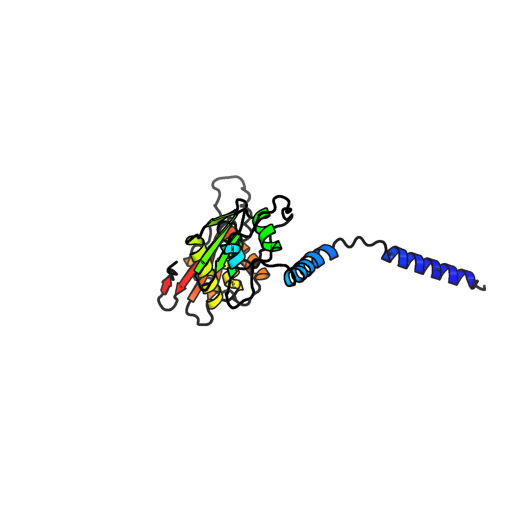6 -27.822 20.578 1.00 58.38 178 GLY A CA 1
ATOM 1418 C C . GLY A 1 178 ? -9.738 -26.686 20.569 1.00 58.38 178 GLY A C 1
ATOM 1419 O O . GLY A 1 178 ? -9.523 -26.022 21.572 1.00 58.38 178 GLY A O 1
ATOM 1420 N N . ARG A 1 179 ? -9.096 -26.441 19.423 1.00 57.44 179 ARG A N 1
ATOM 1421 C CA . ARG A 1 179 ? -8.275 -25.235 19.255 1.00 57.44 179 ARG A CA 1
ATOM 1422 C C . ARG A 1 179 ? -9.220 -24.029 19.177 1.00 57.44 179 ARG A C 1
ATOM 1424 O O . ARG A 1 179 ? -10.009 -24.006 18.234 1.00 57.44 179 ARG A O 1
ATOM 1431 N N . PRO A 1 180 ? -9.140 -23.019 20.062 1.00 60.59 180 PRO A N 1
ATOM 1432 C CA . PRO A 1 180 ? -9.684 -21.716 19.720 1.00 60.59 180 PRO A CA 1
ATOM 1433 C C . PRO A 1 180 ? -8.846 -21.180 18.556 1.00 60.59 180 PRO A C 1
ATOM 1435 O O . PRO A 1 180 ? -7.638 -20.957 18.681 1.00 60.59 180 PRO A O 1
ATOM 1438 N N . GLN A 1 181 ? -9.466 -21.081 17.383 1.00 68.75 181 GLN A N 1
ATOM 1439 C CA . GLN A 1 181 ? -8.859 -20.423 16.237 1.00 68.75 181 GLN A CA 1
ATOM 1440 C C . GLN A 1 181 ? -8.678 -18.951 16.615 1.00 68.75 181 GLN A C 1
ATOM 1442 O O . GLN A 1 181 ? -9.592 -18.336 17.156 1.00 68.75 181 GLN A O 1
ATOM 1447 N N . GLN A 1 182 ? -7.488 -18.392 16.394 1.00 76.56 182 GLN A N 1
ATOM 1448 C CA . GLN A 1 182 ? -7.355 -16.937 16.420 1.00 76.56 182 GLN A CA 1
ATOM 1449 C C . GLN A 1 182 ? -8.225 -16.399 15.279 1.00 76.56 182 GLN A C 1
ATOM 1451 O O . GLN A 1 182 ? -8.137 -16.917 14.168 1.00 76.56 182 GLN A O 1
ATOM 1456 N N . VAL A 1 183 ? -9.086 -15.424 15.559 1.00 85.38 183 VAL A N 1
ATOM 1457 C CA . VAL A 1 183 ? -9.995 -14.807 14.582 1.00 85.38 183 VAL A CA 1
ATOM 1458 C C . VAL A 1 183 ? -9.720 -13.306 14.577 1.00 85.38 183 VAL A C 1
ATOM 1460 O O . VAL A 1 183 ? -9.383 -12.743 15.620 1.00 85.38 183 VAL A O 1
ATOM 1463 N N . ALA A 1 184 ? -9.807 -12.671 13.408 1.00 88.81 184 ALA A N 1
ATOM 1464 C CA . ALA A 1 184 ? -9.730 -11.218 13.319 1.00 88.81 184 ALA A CA 1
ATOM 1465 C C . ALA A 1 184 ? -10.927 -10.566 14.039 1.00 88.81 184 ALA A C 1
ATOM 1467 O O . ALA A 1 184 ? -12.022 -11.135 14.009 1.00 88.81 184 ALA A O 1
ATOM 1468 N N . PRO A 1 185 ? -10.759 -9.374 14.638 1.00 92.19 185 PRO A N 1
ATOM 1469 C CA . PRO A 1 185 ? -11.875 -8.624 15.203 1.00 92.19 185 PRO A CA 1
ATOM 1470 C C . PRO A 1 185 ? -12.997 -8.389 14.181 1.00 92.19 185 PRO A C 1
ATOM 1472 O O . PRO A 1 185 ? -12.759 -8.185 12.984 1.00 92.19 185 PRO A O 1
ATOM 1475 N N . THR A 1 186 ? -14.237 -8.400 14.652 1.00 93.75 186 THR A N 1
ATOM 1476 C CA . THR A 1 186 ? -15.406 -8.000 13.857 1.00 93.75 186 THR A CA 1
ATOM 1477 C C . THR A 1 186 ? -15.381 -6.497 13.574 1.00 93.75 186 THR A C 1
ATOM 1479 O O . THR A 1 186 ? -14.745 -5.733 14.298 1.00 93.75 186 THR A O 1
ATOM 1482 N N . TRP A 1 187 ? -16.071 -6.038 12.525 1.00 93.50 187 TRP A N 1
ATOM 1483 C CA . TRP A 1 187 ? -16.103 -4.606 12.203 1.00 93.50 187 TRP A CA 1
ATOM 1484 C C . TRP A 1 187 ? -16.745 -3.765 13.311 1.00 93.50 187 TRP A C 1
ATOM 1486 O O . TRP A 1 187 ? -16.227 -2.697 13.629 1.00 93.50 187 TRP A O 1
ATOM 1496 N N . ASP A 1 188 ? -17.781 -4.281 13.976 1.00 92.25 188 ASP A N 1
ATOM 1497 C CA . ASP A 1 188 ? -18.401 -3.631 15.137 1.00 92.25 188 ASP A CA 1
ATOM 1498 C C . ASP A 1 188 ? -17.409 -3.465 16.298 1.00 92.25 188 ASP A C 1
ATOM 1500 O O . ASP A 1 188 ? -17.333 -2.407 16.934 1.00 92.25 188 ASP A O 1
ATOM 1504 N N . GLU A 1 189 ? -16.574 -4.480 16.544 1.00 92.25 189 GLU A N 1
ATOM 1505 C CA . GLU A 1 189 ? -15.487 -4.374 17.514 1.00 92.25 189 GLU A CA 1
ATOM 1506 C C . GLU A 1 189 ? -14.461 -3.325 17.095 1.00 92.25 189 GLU A C 1
ATOM 1508 O O . GLU A 1 189 ? -14.030 -2.571 17.953 1.00 92.25 189 GLU A O 1
ATOM 1513 N N . VAL A 1 190 ? -14.081 -3.217 15.818 1.00 92.75 190 VAL A N 1
ATOM 1514 C CA . VAL A 1 190 ? -13.141 -2.169 15.370 1.00 92.75 190 VAL A CA 1
ATOM 1515 C C . VAL A 1 190 ? -13.747 -0.771 15.540 1.00 92.75 190 VAL A C 1
ATOM 1517 O O . VAL A 1 190 ? -13.077 0.139 16.030 1.00 92.75 190 VAL A O 1
ATOM 1520 N N . MET A 1 191 ? -15.022 -0.596 15.184 1.00 89.38 191 MET A N 1
ATOM 1521 C CA . MET A 1 191 ? -15.703 0.702 15.217 1.00 89.38 191 MET A CA 1
ATOM 1522 C C . MET A 1 191 ? -15.879 1.256 16.635 1.00 89.38 191 MET A C 1
ATOM 1524 O O . MET A 1 191 ? -15.856 2.472 16.825 1.00 89.38 191 MET A O 1
ATOM 1528 N N . THR A 1 192 ? -16.004 0.389 17.639 1.00 88.75 192 THR A N 1
ATOM 1529 C CA . THR A 1 192 ? -16.187 0.788 19.047 1.00 88.75 192 THR A CA 1
ATOM 1530 C C . THR A 1 192 ? -14.880 1.121 19.777 1.00 88.75 192 THR A C 1
ATOM 1532 O O . THR A 1 192 ? -14.912 1.528 20.940 1.00 88.75 192 THR A O 1
ATOM 1535 N N . LYS A 1 193 ? -13.721 0.964 19.126 1.00 88.88 193 LYS A N 1
ATOM 1536 C CA . LYS A 1 193 ? -12.397 1.150 19.744 1.00 88.88 193 LYS A CA 1
ATOM 1537 C C . LYS A 1 193 ? -11.865 2.564 19.539 1.00 88.88 193 LYS A C 1
ATOM 1539 O O . LYS A 1 193 ? -12.405 3.361 18.772 1.00 88.88 193 LYS A O 1
ATOM 1544 N N . GLY A 1 194 ? -10.807 2.875 20.288 1.00 86.12 194 GLY A N 1
ATOM 1545 C CA . GLY A 1 194 ? -10.170 4.187 20.276 1.00 86.12 194 GLY A CA 1
ATOM 1546 C C . GLY A 1 194 ? -9.637 4.572 18.896 1.00 86.12 194 GLY A C 1
ATOM 1547 O O . GLY A 1 194 ? -9.238 3.722 18.100 1.00 86.12 194 GLY A O 1
ATOM 1548 N N . VAL A 1 195 ? -9.619 5.878 18.638 1.00 90.62 195 VAL A N 1
ATOM 1549 C CA . VAL A 1 195 ? -9.043 6.454 17.423 1.00 90.62 195 VAL A CA 1
ATOM 1550 C C . VAL A 1 195 ? -7.531 6.571 17.604 1.00 90.62 195 VAL A C 1
ATOM 1552 O O . VAL A 1 195 ? -7.059 7.183 18.562 1.00 90.62 195 VAL A O 1
ATOM 1555 N N . ALA A 1 196 ? -6.777 5.977 16.687 1.00 92.38 196 ALA A N 1
ATOM 1556 C CA . ALA A 1 196 ? -5.334 6.119 16.601 1.00 92.38 196 ALA A CA 1
ATOM 1557 C C . ALA A 1 196 ? -4.960 7.480 15.998 1.00 92.38 196 ALA A C 1
ATOM 1559 O O . ALA A 1 196 ? -5.685 8.042 15.174 1.00 92.38 196 ALA A O 1
ATOM 1560 N N . ASN A 1 197 ? -3.798 8.002 16.387 1.00 90.31 197 ASN A N 1
ATOM 1561 C CA . ASN A 1 197 ? -3.291 9.257 15.852 1.00 90.31 197 ASN A CA 1
ATOM 1562 C C . ASN A 1 197 ? -2.693 9.037 14.446 1.00 90.31 197 ASN A C 1
ATOM 1564 O O . ASN A 1 197 ? -1.710 8.301 14.315 1.00 90.31 197 ASN A O 1
ATOM 1568 N N . PRO A 1 198 ? -3.218 9.683 13.387 1.00 86.62 198 PRO A N 1
ATOM 1569 C CA . PRO A 1 198 ? -2.690 9.526 12.030 1.00 86.62 198 PRO A CA 1
ATOM 1570 C C . PRO A 1 198 ? -1.259 10.067 11.860 1.00 86.62 198 PRO A C 1
ATOM 1572 O O . PRO A 1 198 ? -0.560 9.660 10.932 1.00 86.62 198 PRO A O 1
ATOM 1575 N N . GLY A 1 199 ? -0.809 10.963 12.749 1.00 86.75 199 GLY A N 1
ATOM 1576 C CA . GLY A 1 199 ? 0.538 11.544 12.732 1.00 86.75 199 GLY A CA 1
ATOM 1577 C C . GLY A 1 199 ? 1.630 10.668 13.354 1.00 86.75 199 GLY A C 1
ATOM 1578 O O . GLY A 1 199 ? 2.811 11.019 13.267 1.00 86.75 199 GLY A O 1
ATOM 1579 N N . ASP A 1 200 ? 1.273 9.542 13.978 1.00 90.94 200 ASP A N 1
ATOM 1580 C CA . ASP A 1 200 ? 2.260 8.627 14.545 1.00 90.94 200 ASP A CA 1
ATOM 1581 C C . ASP A 1 200 ? 3.099 7.970 13.437 1.00 90.94 200 ASP A C 1
ATOM 1583 O O . ASP A 1 200 ? 2.705 7.861 12.272 1.00 90.94 200 ASP A O 1
ATOM 1587 N N . ARG A 1 201 ? 4.311 7.528 13.786 1.00 89.38 201 ARG A N 1
ATOM 1588 C CA . ARG A 1 201 ? 5.202 6.876 12.817 1.00 89.38 201 ARG A CA 1
ATOM 1589 C C . ARG A 1 201 ? 4.745 5.445 12.554 1.00 89.38 201 ARG A C 1
ATOM 1591 O O . ARG A 1 201 ? 4.410 4.715 13.486 1.00 89.38 201 ARG A O 1
ATOM 1598 N N . LEU A 1 202 ? 4.857 5.007 11.299 1.00 89.50 202 LEU A N 1
ATOM 1599 C CA . LEU A 1 202 ? 4.526 3.639 10.883 1.00 89.50 202 LEU A CA 1
ATOM 1600 C C . LEU A 1 202 ? 5.244 2.565 11.721 1.00 89.50 202 LEU A C 1
ATOM 1602 O O . LEU A 1 202 ? 4.659 1.534 12.038 1.00 89.50 202 LEU A O 1
ATOM 1606 N N . GLU A 1 203 ? 6.494 2.831 12.110 1.00 88.75 203 GLU A N 1
ATOM 1607 C CA . GLU A 1 203 ? 7.327 1.962 12.956 1.00 88.75 203 GLU A CA 1
ATOM 1608 C C . GLU A 1 203 ? 6.731 1.722 14.353 1.00 88.75 203 GLU A C 1
ATOM 1610 O O . GLU A 1 203 ? 6.990 0.682 14.951 1.00 88.75 203 GLU A O 1
ATOM 1615 N N . PHE A 1 204 ? 5.916 2.652 14.861 1.00 91.38 204 PHE A N 1
ATOM 1616 C CA . PHE A 1 204 ? 5.218 2.514 16.141 1.00 91.38 204 PHE A CA 1
ATOM 1617 C C . PHE A 1 204 ? 3.831 1.902 15.967 1.00 91.38 204 PHE A C 1
ATOM 1619 O O . PHE A 1 204 ? 3.431 1.047 16.754 1.00 91.38 204 PHE A O 1
ATOM 1626 N N . LEU A 1 205 ? 3.115 2.284 14.908 1.00 92.19 205 LEU A N 1
ATOM 1627 C CA . LEU A 1 205 ? 1.764 1.787 14.674 1.00 92.19 205 LEU A CA 1
ATOM 1628 C C . LEU A 1 205 ? 1.736 0.323 14.213 1.00 92.19 205 LEU A C 1
ATOM 1630 O O . LEU A 1 205 ? 0.847 -0.415 14.621 1.00 92.19 205 LEU A O 1
ATOM 1634 N N . LYS A 1 206 ? 2.705 -0.151 13.418 1.00 90.88 206 LYS A N 1
ATOM 1635 C CA . LYS A 1 206 ? 2.723 -1.561 12.975 1.00 90.88 206 LYS A CA 1
ATOM 1636 C C . LYS A 1 206 ? 2.793 -2.562 14.137 1.00 90.88 206 LYS A C 1
ATOM 1638 O O . LYS A 1 206 ? 1.998 -3.501 14.124 1.00 90.88 206 LYS A O 1
ATOM 1643 N N . PRO A 1 207 ? 3.674 -2.396 15.143 1.00 90.81 207 PRO A N 1
ATOM 1644 C CA . PRO A 1 207 ? 3.660 -3.239 16.338 1.00 90.81 207 PRO A CA 1
ATOM 1645 C C . PRO A 1 207 ? 2.336 -3.186 17.101 1.00 90.81 207 PRO A C 1
ATOM 1647 O O . PRO A 1 207 ? 1.840 -4.230 17.511 1.00 90.81 207 PRO A O 1
ATOM 1650 N N . ILE A 1 208 ? 1.731 -2.001 17.235 1.00 93.00 208 ILE A N 1
ATOM 1651 C CA . ILE A 1 208 ? 0.426 -1.852 17.893 1.00 93.00 208 ILE A CA 1
ATOM 1652 C C . ILE A 1 208 ? -0.655 -2.602 17.103 1.00 93.00 208 ILE A C 1
ATOM 1654 O O . ILE A 1 208 ? -1.436 -3.333 17.699 1.00 93.00 208 ILE A O 1
ATOM 1658 N N . LEU A 1 209 ? -0.670 -2.507 15.769 1.00 93.75 209 LEU A N 1
ATOM 1659 C CA . LEU A 1 209 ? -1.631 -3.219 14.920 1.00 93.75 209 LEU A CA 1
ATOM 1660 C C . LEU A 1 209 ? -1.398 -4.734 14.983 1.00 93.75 209 LEU A C 1
ATOM 1662 O O . LEU A 1 209 ? -2.351 -5.508 14.995 1.00 93.75 209 LEU A O 1
ATOM 1666 N N . ALA A 1 210 ? -0.141 -5.170 15.055 1.00 91.19 210 ALA A N 1
ATOM 1667 C CA . ALA A 1 210 ? 0.202 -6.573 15.247 1.00 91.19 210 ALA A CA 1
ATOM 1668 C C . ALA A 1 210 ? -0.206 -7.091 16.640 1.00 91.19 210 ALA A C 1
ATOM 1670 O O . ALA A 1 210 ? -0.501 -8.272 16.787 1.00 91.19 210 ALA A O 1
ATOM 1671 N N . ASP A 1 211 ? -0.253 -6.256 17.668 1.00 90.38 211 ASP A N 1
ATOM 1672 C CA . ASP A 1 211 ? -0.699 -6.684 18.995 1.00 90.38 211 ASP A CA 1
ATOM 1673 C C . ASP A 1 211 ? -2.230 -6.634 19.116 1.00 90.38 211 ASP A C 1
ATOM 1675 O O . ASP A 1 211 ? -2.887 -7.646 19.358 1.00 90.38 211 ASP A O 1
ATOM 1679 N N . GLN A 1 212 ? -2.815 -5.470 18.834 1.00 92.06 212 GLN A N 1
ATOM 1680 C CA . GLN A 1 212 ? -4.240 -5.187 19.011 1.00 92.06 212 GLN A CA 1
ATOM 1681 C C . GLN A 1 212 ? -5.122 -5.788 17.913 1.00 92.06 212 GLN A C 1
ATOM 1683 O O . GLN A 1 212 ? -6.323 -5.963 18.117 1.00 92.06 212 GLN A O 1
ATOM 1688 N N . ARG A 1 213 ? -4.555 -6.096 16.740 1.00 93.94 213 ARG A N 1
ATOM 1689 C CA . ARG A 1 213 ? -5.252 -6.627 15.551 1.00 93.94 213 ARG A CA 1
ATOM 1690 C C . ARG A 1 213 ? -6.323 -5.719 14.957 1.00 93.94 213 ARG A C 1
ATOM 1692 O O . ARG A 1 213 ? -7.021 -6.132 14.036 1.00 93.94 213 ARG A O 1
ATOM 1699 N N . HIS A 1 214 ? -6.420 -4.480 15.423 1.00 95.62 214 HIS A N 1
ATOM 1700 C CA . HIS A 1 214 ? -7.284 -3.457 14.858 1.00 95.62 214 HIS A CA 1
ATOM 1701 C C . HIS A 1 214 ? -6.671 -2.070 15.029 1.00 95.62 214 HIS A C 1
ATOM 1703 O O . HIS A 1 214 ? -5.874 -1.845 15.937 1.00 95.62 214 HIS A O 1
ATOM 1709 N N . MET A 1 215 ? -7.068 -1.145 14.162 1.00 96.19 215 MET A N 1
ATOM 1710 C CA . MET A 1 215 ? -6.855 0.291 14.309 1.00 96.19 215 MET A CA 1
ATOM 1711 C C . MET A 1 215 ? -8.003 1.048 13.658 1.00 96.19 215 MET A C 1
ATOM 1713 O O . MET A 1 215 ? -8.571 0.600 12.665 1.00 96.19 215 MET A O 1
ATOM 1717 N N . ARG A 1 216 ? -8.307 2.228 14.190 1.00 96.56 216 ARG A N 1
ATOM 1718 C CA . ARG A 1 216 ? -9.289 3.141 13.617 1.00 96.56 216 ARG A CA 1
ATOM 1719 C C . ARG A 1 216 ? -8.674 4.524 13.480 1.00 96.56 216 ARG A C 1
ATOM 1721 O O . ARG A 1 216 ? -8.079 5.022 14.427 1.00 96.56 216 ARG A O 1
ATOM 1728 N N . PHE A 1 217 ? -8.861 5.151 12.330 1.00 96.62 217 PHE A N 1
ATOM 1729 C CA . PHE A 1 217 ? -8.482 6.537 12.073 1.00 96.62 217 PHE A CA 1
ATOM 1730 C C . PHE A 1 217 ? -9.717 7.331 11.675 1.00 96.62 217 PHE A C 1
ATOM 1732 O O . PHE A 1 217 ? -10.648 6.787 11.083 1.00 96.62 217 PHE A O 1
ATOM 1739 N N . VAL A 1 218 ? -9.702 8.622 11.979 1.00 95.31 218 VAL A N 1
ATOM 1740 C CA . VAL A 1 218 ? -10.712 9.582 11.535 1.00 95.31 218 VAL A CA 1
ATOM 1741 C C . VAL A 1 218 ? -9.991 10.656 10.731 1.00 95.31 218 VAL A C 1
ATOM 1743 O O . VAL A 1 218 ? -8.870 11.028 11.085 1.00 95.31 218 VAL A O 1
ATOM 1746 N N . ASN A 1 219 ? -10.586 11.106 9.628 1.00 94.81 219 ASN A N 1
ATOM 1747 C CA . ASN A 1 219 ? -10.006 12.187 8.835 1.00 94.81 219 ASN A CA 1
ATOM 1748 C C . ASN A 1 219 ? -10.041 13.518 9.608 1.00 94.81 219 ASN A C 1
ATOM 1750 O O . ASN A 1 219 ? -10.719 13.652 10.629 1.00 94.81 219 ASN A O 1
ATOM 1754 N N . GLU A 1 220 ? -9.330 14.524 9.101 1.00 93.12 220 GLU A N 1
ATOM 1755 C CA . GLU A 1 220 ? -9.221 15.838 9.757 1.00 93.12 220 GLU A CA 1
ATOM 1756 C C . GLU A 1 220 ? -10.574 16.534 9.984 1.00 93.12 220 GLU A C 1
ATOM 1758 O O . GLU A 1 220 ? -10.723 17.318 10.918 1.00 93.12 220 GLU A O 1
ATOM 1763 N N . PHE A 1 221 ? -11.573 16.208 9.160 1.00 93.62 221 PHE A N 1
ATOM 1764 C CA . PHE A 1 221 ? -12.913 16.785 9.227 1.00 93.62 221 PHE A CA 1
ATOM 1765 C C . PHE A 1 221 ? -13.872 16.029 10.153 1.00 93.62 221 PHE A C 1
ATOM 1767 O O . PHE A 1 221 ? -14.994 16.486 10.358 1.00 93.62 221 PHE A O 1
ATOM 1774 N N . GLY A 1 222 ? -13.485 14.869 10.691 1.00 92.75 222 GLY A N 1
ATOM 1775 C CA . GLY A 1 222 ? -14.392 14.060 11.507 1.00 92.75 222 GLY A CA 1
ATOM 1776 C C . GLY A 1 222 ? -15.533 13.406 10.719 1.00 92.75 222 GLY A C 1
ATOM 1777 O O . GLY A 1 222 ? -16.537 13.029 11.315 1.00 92.75 222 GLY A O 1
ATOM 1778 N N . THR A 1 223 ? -15.420 13.302 9.392 1.00 94.25 223 THR A N 1
ATOM 1779 C CA . THR A 1 223 ? -16.508 12.871 8.495 1.00 94.25 223 THR A CA 1
ATOM 1780 C C . THR A 1 223 ? -16.346 11.453 7.973 1.00 94.25 223 THR A C 1
ATOM 1782 O O . THR A 1 223 ? -17.328 10.844 7.558 1.00 94.25 223 THR A O 1
ATOM 1785 N N . VAL A 1 224 ? -15.132 10.902 8.006 1.00 95.12 224 VAL A N 1
ATOM 1786 C CA . VAL A 1 224 ? -14.849 9.557 7.496 1.00 95.12 224 VAL A CA 1
ATOM 1787 C C . VAL A 1 224 ? -13.973 8.790 8.478 1.00 95.12 224 VAL A C 1
ATOM 1789 O O . VAL A 1 224 ? -12.970 9.318 8.963 1.00 95.12 224 VAL A O 1
ATOM 1792 N N . ASN A 1 225 ? -14.317 7.522 8.715 1.00 95.19 225 ASN A N 1
ATOM 1793 C CA . ASN A 1 225 ? -13.450 6.560 9.391 1.00 95.19 225 ASN A CA 1
ATOM 1794 C C . ASN A 1 225 ? -12.697 5.682 8.387 1.00 95.19 225 ASN A C 1
ATOM 1796 O O . ASN A 1 225 ? -13.292 5.160 7.443 1.00 95.19 225 ASN A O 1
ATOM 1800 N N . LEU A 1 226 ? -11.423 5.428 8.672 1.00 96.88 226 LEU A N 1
ATOM 1801 C CA . LEU A 1 226 ? -10.679 4.287 8.150 1.00 96.88 226 LEU A CA 1
ATOM 1802 C C . LEU A 1 226 ? -10.548 3.260 9.272 1.00 96.88 226 LEU A C 1
ATOM 1804 O O . LEU A 1 226 ? -9.842 3.488 10.256 1.00 96.88 226 LEU A O 1
ATOM 1808 N N . ASN A 1 227 ? -11.216 2.126 9.111 1.00 96.56 227 ASN A N 1
ATOM 1809 C CA . ASN A 1 227 ? -11.130 0.991 10.019 1.00 96.56 227 ASN A CA 1
ATOM 1810 C C . ASN A 1 227 ? -10.174 -0.037 9.420 1.00 96.56 227 ASN A C 1
ATOM 1812 O O . ASN A 1 227 ? -10.294 -0.367 8.245 1.00 96.56 227 ASN A O 1
ATOM 1816 N N . ILE A 1 228 ? -9.239 -0.547 10.213 1.00 96.50 228 ILE A N 1
ATOM 1817 C CA . ILE A 1 228 ? -8.244 -1.539 9.803 1.00 96.50 228 ILE A CA 1
ATOM 1818 C C . ILE A 1 228 ? -8.318 -2.709 10.775 1.00 96.50 228 ILE A C 1
ATOM 1820 O O . ILE A 1 228 ? -8.339 -2.504 11.989 1.00 96.50 228 ILE A O 1
ATOM 1824 N N . ARG A 1 229 ? -8.297 -3.938 10.259 1.00 95.69 229 ARG A N 1
ATOM 1825 C CA . ARG A 1 229 ? -8.121 -5.150 11.064 1.00 95.69 229 ARG A CA 1
ATOM 1826 C C . ARG A 1 229 ? -7.060 -6.053 10.464 1.00 95.69 229 ARG A C 1
ATOM 1828 O O . ARG A 1 229 ? -6.926 -6.149 9.249 1.00 95.69 229 ARG A O 1
ATOM 1835 N N . ALA A 1 230 ? -6.309 -6.718 11.330 1.00 94.25 230 ALA A N 1
ATOM 1836 C CA . ALA A 1 230 ? -5.286 -7.669 10.937 1.00 94.25 230 ALA A CA 1
ATOM 1837 C C . ALA A 1 230 ? -5.722 -9.093 11.273 1.00 94.25 230 ALA A C 1
ATOM 1839 O O . ALA A 1 230 ? -6.139 -9.396 12.394 1.00 94.25 230 ALA A O 1
ATOM 1840 N N . HIS A 1 231 ? -5.559 -9.979 10.303 1.00 93.31 231 HIS A N 1
ATOM 1841 C CA . HIS A 1 231 ? -5.843 -11.395 10.436 1.00 93.31 231 HIS A CA 1
ATOM 1842 C C . HIS A 1 231 ? -4.717 -12.147 11.155 1.00 93.31 231 HIS A C 1
ATOM 1844 O O . HIS A 1 231 ? -3.585 -11.655 11.272 1.00 93.31 231 HIS A O 1
ATOM 1850 N N . PRO A 1 232 ? -5.001 -13.368 11.641 1.00 90.12 232 PRO A N 1
ATOM 1851 C CA . PRO A 1 232 ? -3.996 -14.230 12.261 1.00 90.12 232 PRO A CA 1
ATOM 1852 C C . PRO A 1 232 ? -2.828 -14.588 11.336 1.00 90.12 232 PRO A C 1
ATOM 1854 O O . PRO A 1 232 ? -1.736 -14.866 11.824 1.00 90.12 232 PRO A O 1
ATOM 1857 N N . ASP A 1 233 ? -3.048 -14.597 10.020 1.00 90.06 233 ASP A N 1
ATOM 1858 C CA . ASP A 1 233 ? -2.025 -14.851 8.999 1.00 90.06 233 ASP A CA 1
ATOM 1859 C C . ASP A 1 233 ? -1.190 -13.606 8.644 1.00 90.06 233 ASP A C 1
ATOM 1861 O O . ASP A 1 233 ? -0.253 -13.697 7.854 1.00 90.06 233 ASP A O 1
ATOM 1865 N N . GLY A 1 234 ? -1.495 -12.457 9.258 1.00 89.69 234 GLY A N 1
ATOM 1866 C CA . GLY A 1 234 ? -0.814 -11.188 9.023 1.00 89.69 234 GLY A CA 1
ATOM 1867 C C . GLY A 1 234 ? -1.377 -10.368 7.862 1.00 89.69 234 GLY A C 1
ATOM 1868 O O . GLY A 1 234 ? -0.922 -9.237 7.670 1.00 89.69 234 GLY A O 1
ATOM 1869 N N . SER A 1 235 ? -2.356 -10.890 7.113 1.00 91.38 235 SER A N 1
ATOM 1870 C CA . SER A 1 235 ? -3.081 -10.102 6.115 1.00 91.38 235 SER A CA 1
ATOM 1871 C C . SER A 1 235 ? -3.898 -8.998 6.791 1.00 91.38 235 SER A C 1
ATOM 1873 O O . SER A 1 235 ? -4.286 -9.107 7.958 1.00 91.38 235 SER A O 1
ATOM 1875 N N . VAL A 1 236 ? -4.113 -7.898 6.076 1.00 93.25 236 VAL A N 1
ATOM 1876 C CA . VAL A 1 236 ? -4.813 -6.718 6.589 1.00 93.25 236 VAL A CA 1
ATOM 1877 C C . VAL A 1 236 ? -6.033 -6.451 5.721 1.00 93.25 236 VAL A C 1
ATOM 1879 O O . VAL A 1 236 ? -5.944 -6.443 4.497 1.00 93.25 236 VAL A O 1
ATOM 1882 N N . GLU A 1 237 ? -7.164 -6.207 6.371 1.00 94.75 237 GLU A N 1
ATOM 1883 C CA . GLU A 1 237 ? -8.374 -5.688 5.747 1.00 94.75 237 GLU A CA 1
ATOM 1884 C C . GLU A 1 237 ? -8.638 -4.273 6.239 1.00 94.75 237 GLU A C 1
ATOM 1886 O O . GLU A 1 237 ? -8.290 -3.907 7.366 1.00 94.75 237 GLU A O 1
ATOM 1891 N N . HIS A 1 238 ? -9.311 -3.488 5.409 1.00 95.06 238 HIS A N 1
ATOM 1892 C CA . HIS A 1 238 ? -9.745 -2.153 5.772 1.00 95.06 238 HIS A CA 1
ATOM 1893 C C . HIS A 1 238 ? -11.151 -1.871 5.240 1.00 95.06 238 HIS A C 1
ATOM 1895 O O . HIS A 1 238 ? -11.558 -2.411 4.215 1.00 95.06 238 HIS A O 1
ATOM 1901 N N . GLN A 1 239 ? -11.875 -1.007 5.944 1.00 95.00 239 GLN A N 1
ATOM 1902 C CA . GLN A 1 239 ? -13.210 -0.542 5.586 1.00 95.00 239 GLN A CA 1
ATOM 1903 C C . GLN A 1 239 ? -13.264 0.974 5.770 1.00 95.00 239 GLN A C 1
ATOM 1905 O O . GLN A 1 239 ? -12.728 1.518 6.741 1.00 95.00 239 GLN A O 1
ATOM 1910 N N . LEU A 1 240 ? -13.913 1.656 4.832 1.00 94.25 240 LEU A N 1
ATOM 1911 C CA . LEU A 1 240 ? -14.153 3.091 4.891 1.00 94.25 240 LEU A CA 1
ATOM 1912 C C . LEU A 1 240 ? -15.607 3.338 5.271 1.00 94.25 240 LEU A C 1
ATOM 1914 O O . LEU A 1 240 ? -16.498 2.720 4.699 1.00 94.25 240 LEU A O 1
ATOM 1918 N N . TRP A 1 241 ? -15.857 4.238 6.218 1.00 93.44 241 TRP A N 1
ATOM 1919 C CA . TRP A 1 241 ? -17.211 4.531 6.696 1.00 93.44 241 TRP A CA 1
ATOM 1920 C C . TRP A 1 241 ? -17.472 6.032 6.688 1.00 93.44 241 TRP A C 1
ATOM 1922 O O . TRP A 1 241 ? -16.697 6.792 7.272 1.00 93.44 241 TRP A O 1
ATOM 1932 N N . ASP A 1 242 ? -18.558 6.453 6.048 1.00 92.19 242 ASP A N 1
ATOM 1933 C CA . ASP A 1 242 ? -19.052 7.827 6.078 1.00 92.19 242 ASP A CA 1
ATOM 1934 C C . ASP A 1 242 ? -19.832 8.032 7.382 1.00 92.19 242 ASP A C 1
ATOM 1936 O O . ASP A 1 242 ? -20.867 7.407 7.615 1.00 92.19 242 ASP A O 1
ATOM 1940 N N . LEU A 1 243 ? -19.325 8.897 8.260 1.00 89.06 243 LEU A N 1
ATOM 1941 C CA . LEU A 1 243 ? -19.936 9.176 9.560 1.00 89.06 243 LEU A CA 1
ATOM 1942 C C . LEU A 1 243 ? -21.181 10.062 9.460 1.00 89.06 243 LEU A C 1
ATOM 1944 O O . LEU A 1 243 ? -22.009 10.040 10.367 1.00 89.06 243 LEU A O 1
ATOM 1948 N N . ILE A 1 244 ? -21.317 10.842 8.385 1.00 90.31 244 ILE A N 1
ATOM 1949 C CA . ILE A 1 244 ? -22.470 11.723 8.169 1.00 90.31 244 ILE A CA 1
ATOM 1950 C C . ILE A 1 244 ? -23.649 10.897 7.664 1.00 90.31 244 ILE A C 1
ATOM 1952 O O . ILE A 1 244 ? -24.770 11.043 8.146 1.00 90.31 244 ILE A O 1
ATOM 1956 N N . LYS A 1 245 ? -23.393 10.030 6.684 1.00 90.31 245 LYS A N 1
ATOM 1957 C CA . LYS A 1 245 ? -24.423 9.179 6.076 1.00 90.31 245 LYS A CA 1
ATOM 1958 C C . LYS A 1 245 ? -24.644 7.869 6.820 1.00 90.31 245 LYS A C 1
ATOM 1960 O O . LYS A 1 245 ? -25.654 7.212 6.594 1.00 90.31 245 LYS A O 1
ATOM 1965 N N . ASN A 1 246 ? -23.724 7.520 7.716 1.00 89.50 246 ASN A N 1
ATOM 1966 C CA . ASN A 1 246 ? -23.702 6.263 8.447 1.00 89.50 246 ASN A CA 1
ATOM 1967 C C . ASN A 1 246 ? -23.737 5.036 7.518 1.00 89.50 246 ASN A C 1
ATOM 1969 O O . ASN A 1 246 ? -24.521 4.110 7.722 1.00 89.50 246 ASN A O 1
ATOM 1973 N N . GLU A 1 247 ? -22.897 5.054 6.483 1.00 91.88 247 GLU A N 1
ATOM 1974 C CA . GLU A 1 247 ? -22.808 3.990 5.481 1.00 91.88 247 GLU A CA 1
ATOM 1975 C C . GLU A 1 247 ? -21.354 3.653 5.135 1.00 91.88 247 GLU A C 1
ATOM 1977 O O . GLU A 1 247 ? -20.447 4.479 5.280 1.00 91.88 247 GLU A O 1
ATOM 1982 N N . GLU A 1 248 ? -21.128 2.433 4.647 1.00 90.06 248 GLU A N 1
ATOM 1983 C CA . GLU A 1 248 ? -19.832 2.040 4.104 1.00 90.06 248 GLU A CA 1
ATOM 1984 C C . GLU A 1 248 ? -19.559 2.780 2.790 1.00 90.06 248 GLU A C 1
ATOM 1986 O O . GLU A 1 248 ? -20.370 2.784 1.861 1.00 90.06 248 GLU A O 1
ATOM 1991 N N . ILE A 1 249 ? -18.369 3.370 2.681 1.00 87.62 249 ILE A N 1
ATOM 1992 C CA . ILE A 1 249 ? -17.893 3.948 1.430 1.00 87.62 249 ILE A CA 1
ATOM 1993 C C . ILE A 1 249 ? -17.336 2.815 0.581 1.00 87.62 249 ILE A C 1
ATOM 1995 O O . ILE A 1 249 ? -16.151 2.477 0.635 1.00 87.62 249 ILE A O 1
ATOM 1999 N N . HIS A 1 250 ? -18.189 2.283 -0.286 1.00 83.62 250 HIS A N 1
ATOM 2000 C CA . HIS A 1 250 ? -17.718 1.564 -1.454 1.00 83.62 250 HIS A CA 1
ATOM 2001 C C . HIS A 1 250 ? -17.138 2.597 -2.409 1.00 83.62 250 HIS A C 1
ATOM 2003 O O . HIS A 1 250 ? -17.854 3.239 -3.186 1.00 83.62 250 HIS A O 1
ATOM 2009 N N . LEU A 1 251 ? -15.819 2.782 -2.346 1.00 71.56 251 LEU A N 1
ATOM 2010 C CA . LEU A 1 251 ? -15.113 3.391 -3.460 1.00 71.56 251 LEU A CA 1
ATOM 2011 C C . LEU A 1 251 ? -15.603 2.630 -4.705 1.00 71.56 251 LEU A C 1
ATOM 2013 O O . LEU A 1 251 ? -15.620 1.398 -4.707 1.00 71.56 251 LEU A O 1
ATOM 2017 N N . ARG A 1 252 ? -16.139 3.341 -5.710 1.00 50.69 252 ARG A N 1
ATOM 2018 C CA . ARG A 1 252 ? -16.467 2.727 -7.003 1.00 50.69 252 ARG A CA 1
ATOM 2019 C C . ARG A 1 252 ? -15.130 2.354 -7.638 1.00 50.69 252 ARG A C 1
ATOM 2021 O O . ARG A 1 252 ? -14.527 3.149 -8.355 1.00 50.69 252 ARG A O 1
ATOM 2028 N N . LEU A 1 253 ? -14.647 1.203 -7.189 1.00 43.06 253 LEU A N 1
ATOM 2029 C CA . LEU A 1 253 ? -13.421 0.516 -7.524 1.00 43.06 253 LEU A CA 1
ATOM 2030 C C . LEU A 1 253 ? -13.747 -0.362 -8.724 1.00 43.06 253 LEU A C 1
ATOM 2032 O O . LEU A 1 253 ? -14.579 -1.286 -8.571 1.00 43.06 253 LEU A O 1
#

Radius of gyration: 25.77 Å; chains: 1; bounding box: 92×48×65 Å

Secondary structure (DSSP, 8-state):
----HHHHHHHHHHHHHHHHHHHH----TTHHHHHHHHHHHHHHTTS-EE-HHHHHTT-----TTSPPPS--TTTTTTSEEETTEEEEEE-TTS---EEHHHHHHHHHHHS-EEEEETTTTEEEEE-TT--EE--HHHHHHHHHHHHHHHHH-HHHHHHHHBSPPPPPPPPP--SSS------PPPHHHHHTSPBPPTTS-HHHHHHHHHHHSEEEEE-TTS-EEEEEEE-TTS-EEEEEEETTTTEE-----